Protein AF-A0A849E225-F1 (afdb_monomer)

Radius of gyration: 19.51 Å; Cα contacts (8 Å, |Δi|>4): 584; chains: 1; bounding box: 48×41×49 Å

Structure (mmCIF, N/CA/C/O backbone):
data_AF-A0A849E225-F1
#
_entry.id   AF-A0A849E225-F1
#
loop_
_atom_site.group_PDB
_atom_site.id
_atom_site.type_symbol
_atom_site.label_atom_id
_atom_site.label_alt_id
_atom_site.label_comp_id
_atom_site.label_asym_id
_atom_site.label_entity_id
_atom_site.label_seq_id
_atom_site.pdbx_PDB_ins_code
_atom_site.Cartn_x
_atom_site.Cartn_y
_atom_site.Cartn_z
_atom_site.occupancy
_atom_site.B_iso_or_equiv
_atom_site.auth_seq_id
_atom_site.auth_comp_id
_atom_site.auth_asym_id
_atom_site.auth_atom_id
_atom_site.pdbx_PDB_model_num
ATOM 1 N N . VAL A 1 1 ? -9.829 1.730 17.830 1.00 92.75 1 VAL A N 1
ATOM 2 C CA . VAL A 1 1 ? -11.244 2.091 18.091 1.00 92.75 1 VAL A CA 1
ATOM 3 C C . VAL A 1 1 ? -12.057 1.798 16.848 1.00 92.75 1 VAL A C 1
ATOM 5 O O . VAL A 1 1 ? -11.622 2.166 15.768 1.00 92.75 1 VAL A O 1
ATOM 8 N N . VAL A 1 2 ? -13.207 1.155 16.993 1.00 94.19 2 VAL A N 1
ATOM 9 C CA . VAL A 1 2 ? -14.121 0.815 15.899 1.00 94.19 2 VAL A CA 1
ATOM 10 C C . VAL A 1 2 ? -15.479 1.445 16.203 1.00 94.19 2 VAL A C 1
ATOM 12 O O . VAL A 1 2 ? -15.986 1.292 17.315 1.00 94.19 2 VAL A O 1
ATOM 15 N N . LYS A 1 3 ? -16.051 2.199 15.259 1.00 95.69 3 LYS A N 1
ATOM 16 C CA . LYS A 1 3 ? -17.268 2.988 15.492 1.00 95.69 3 LYS A CA 1
ATOM 17 C C . LYS A 1 3 ? -18.462 2.421 14.739 1.00 95.69 3 LYS A C 1
ATOM 19 O O . LYS A 1 3 ? -18.497 2.453 13.510 1.00 95.69 3 LYS A O 1
ATOM 24 N N . HIS A 1 4 ? -19.461 1.969 15.483 1.00 96.69 4 HIS A N 1
ATOM 25 C CA . HIS A 1 4 ? -20.728 1.515 14.931 1.00 96.69 4 HIS A CA 1
ATOM 26 C C . HIS A 1 4 ? -21.604 2.715 14.515 1.00 96.69 4 HIS A C 1
ATOM 28 O O . HIS A 1 4 ? -21.457 3.842 15.009 1.00 96.69 4 HIS A O 1
ATOM 34 N N . THR A 1 5 ? -22.504 2.498 13.559 1.00 95.69 5 THR A N 1
ATOM 35 C CA . THR A 1 5 ? -23.387 3.538 12.994 1.00 95.69 5 THR A CA 1
ATOM 36 C C . THR A 1 5 ? -24.404 4.098 13.993 1.00 95.69 5 THR A C 1
ATOM 38 O O . THR A 1 5 ? -24.822 5.246 13.856 1.00 95.69 5 THR A O 1
ATOM 41 N N . ASP A 1 6 ? -24.749 3.351 15.044 1.00 94.56 6 ASP A N 1
ATOM 42 C CA . ASP A 1 6 ? -25.595 3.826 16.155 1.00 94.56 6 ASP A CA 1
ATOM 43 C C . ASP A 1 6 ? -24.873 4.781 17.131 1.00 94.56 6 ASP A C 1
ATOM 45 O O . ASP A 1 6 ? -25.491 5.324 18.048 1.00 94.56 6 ASP A O 1
ATOM 49 N N . GLY A 1 7 ? -23.573 5.009 16.920 1.00 93.12 7 GLY A N 1
ATOM 50 C CA . GLY A 1 7 ? -22.734 5.888 17.725 1.00 93.12 7 GLY A CA 1
ATOM 51 C C . GLY A 1 7 ? -21.940 5.186 18.826 1.00 93.12 7 GLY A C 1
ATOM 52 O O . GLY A 1 7 ? -21.167 5.864 19.504 1.00 93.12 7 GLY A O 1
ATOM 53 N N . VAL A 1 8 ? -22.080 3.867 19.002 1.00 94.75 8 VAL A N 1
ATOM 54 C CA . VAL A 1 8 ? -21.240 3.099 19.930 1.00 94.75 8 VAL A CA 1
ATOM 55 C C . VAL A 1 8 ? -19.808 3.020 19.393 1.00 94.75 8 VAL A C 1
ATOM 57 O O . VAL A 1 8 ? -19.576 2.656 18.241 1.00 94.75 8 VAL A O 1
ATOM 60 N N . GLU A 1 9 ? -18.832 3.350 20.239 1.00 95.25 9 GLU A N 1
ATOM 61 C CA . GLU A 1 9 ? -17.405 3.173 19.955 1.00 95.25 9 GLU A CA 1
ATOM 62 C C . GLU A 1 9 ? -16.858 2.019 20.798 1.00 95.25 9 GLU A C 1
ATOM 64 O O . GLU A 1 9 ? -17.012 1.999 22.020 1.00 95.25 9 GLU A O 1
ATOM 69 N N . LEU A 1 10 ? -16.221 1.057 20.133 1.00 94.31 10 LEU A N 1
ATOM 70 C CA . LEU A 1 10 ? -15.506 -0.048 20.759 1.00 94.31 10 LEU A CA 1
ATOM 71 C C . LEU A 1 10 ? -14.015 0.280 20.767 1.00 94.31 10 LEU A C 1
ATOM 73 O O . LEU A 1 10 ? -13.407 0.520 19.719 1.00 94.31 10 LEU A O 1
ATOM 77 N N . GLU A 1 11 ? -13.418 0.320 21.952 1.00 94.88 11 GLU A N 1
ATOM 78 C CA . GLU A 1 11 ? -11.994 0.576 22.129 1.00 94.88 11 GLU A CA 1
ATOM 79 C C . GLU A 1 11 ? -11.266 -0.720 22.479 1.00 94.88 11 GLU A C 1
ATOM 81 O O . GLU A 1 11 ? -11.639 -1.428 23.412 1.00 94.88 11 GLU A O 1
ATOM 86 N N . PHE A 1 12 ? -10.215 -1.005 21.713 1.00 92.62 12 PHE A N 1
ATOM 87 C CA . PHE A 1 12 ? -9.325 -2.138 21.917 1.00 92.62 12 PHE A CA 1
ATOM 88 C C . PHE A 1 12 ? -7.938 -1.580 22.206 1.00 92.62 12 PHE A C 1
ATOM 90 O O . PHE A 1 12 ? -7.405 -0.809 21.404 1.00 92.62 12 PHE A O 1
ATOM 97 N N . THR A 1 13 ? -7.381 -1.943 23.356 1.00 90.00 13 THR A N 1
ATOM 98 C CA . THR A 1 13 ? -6.053 -1.513 23.795 1.00 90.00 13 THR A CA 1
ATOM 99 C C . THR A 1 13 ? -5.158 -2.738 23.896 1.00 90.00 13 THR A C 1
ATOM 101 O O . THR A 1 13 ? -5.537 -3.737 24.503 1.00 90.00 13 THR A O 1
ATOM 104 N N . PHE A 1 14 ? -3.969 -2.647 23.320 1.00 87.69 14 PHE A N 1
ATOM 105 C CA . PHE A 1 14 ? -2.925 -3.662 23.392 1.00 87.69 14 PHE A CA 1
ATOM 106 C C . PHE A 1 14 ? -1.585 -2.988 23.698 1.00 87.69 14 PHE A C 1
ATOM 108 O O . PHE A 1 14 ? -1.472 -1.761 23.628 1.00 87.69 14 PHE A O 1
ATOM 115 N N . GLU A 1 15 ? -0.588 -3.786 24.084 1.00 88.69 15 GLU A N 1
ATOM 116 C CA . GLU A 1 15 ? 0.764 -3.280 24.334 1.00 88.69 15 GLU A CA 1
ATOM 117 C C . GLU A 1 15 ? 1.308 -2.557 23.092 1.00 88.69 15 GLU A C 1
ATOM 119 O O . GLU A 1 15 ? 1.058 -3.019 21.976 1.00 88.69 15 GLU A O 1
ATOM 124 N N . PRO A 1 16 ? 2.051 -1.445 23.245 1.00 87.25 16 PRO A N 1
ATOM 125 C CA . PRO A 1 16 ? 2.641 -0.750 22.109 1.00 87.25 16 PRO A CA 1
ATOM 126 C C . PRO A 1 16 ? 3.489 -1.690 21.247 1.00 87.25 16 PRO A C 1
ATOM 128 O O . PRO A 1 16 ? 4.316 -2.447 21.760 1.00 87.25 16 PRO A O 1
ATOM 131 N N . ARG A 1 17 ? 3.297 -1.617 19.930 1.00 90.31 17 ARG A N 1
ATOM 132 C CA . ARG A 1 17 ? 4.014 -2.424 18.936 1.00 90.31 17 ARG A CA 1
ATOM 133 C C . ARG A 1 17 ? 4.756 -1.512 17.975 1.00 90.31 17 ARG A C 1
ATOM 135 O O . ARG A 1 17 ? 4.237 -0.464 17.601 1.00 90.31 17 ARG A O 1
ATOM 142 N N . GLN A 1 18 ? 5.952 -1.933 17.580 1.00 91.06 18 GLN A N 1
ATOM 143 C CA . GLN A 1 18 ? 6.660 -1.370 16.436 1.00 91.06 18 GLN A CA 1
ATOM 144 C C . GLN A 1 18 ? 6.426 -2.299 15.252 1.00 91.06 18 GLN A C 1
ATOM 146 O O . GLN A 1 18 ? 6.646 -3.503 15.370 1.00 91.06 18 GLN A O 1
ATOM 151 N N . ILE A 1 19 ? 5.935 -1.738 14.154 1.00 92.44 19 ILE A N 1
ATOM 152 C CA . ILE A 1 19 ? 5.632 -2.464 12.925 1.00 92.44 19 ILE A CA 1
ATOM 153 C C . ILE A 1 19 ? 6.484 -1.832 11.834 1.00 92.44 19 ILE A C 1
ATOM 155 O O . ILE A 1 19 ? 6.367 -0.632 11.583 1.00 92.44 19 ILE A O 1
ATOM 159 N N . ASP A 1 20 ? 7.349 -2.634 11.223 1.00 92.50 20 ASP A N 1
ATOM 160 C CA . ASP A 1 20 ? 8.085 -2.227 10.033 1.00 92.50 20 ASP A CA 1
ATOM 161 C C . ASP A 1 20 ? 7.163 -2.367 8.820 1.00 92.50 20 ASP A C 1
ATOM 163 O O . ASP A 1 20 ? 6.896 -3.470 8.348 1.00 92.50 20 ASP A O 1
ATOM 167 N N . LEU A 1 21 ? 6.640 -1.237 8.346 1.00 91.81 21 LEU A N 1
ATOM 168 C CA . LEU A 1 21 ? 5.712 -1.201 7.218 1.00 91.81 21 LEU A CA 1
ATOM 169 C C . LEU A 1 21 ? 6.393 -1.581 5.894 1.00 91.81 21 LEU A C 1
ATOM 171 O O . LEU A 1 21 ? 5.716 -2.054 4.986 1.00 91.81 21 LEU A O 1
ATOM 175 N N . LEU A 1 22 ? 7.718 -1.424 5.780 1.00 89.69 22 LEU A N 1
ATOM 176 C CA . LEU A 1 22 ? 8.455 -1.802 4.574 1.00 89.69 22 LEU A CA 1
ATOM 177 C C . LEU A 1 22 ? 8.588 -3.328 4.455 1.00 89.69 22 LEU A C 1
ATOM 179 O O . LEU A 1 22 ? 8.614 -3.863 3.350 1.00 89.69 22 LEU A O 1
ATOM 183 N N . ALA A 1 23 ? 8.593 -4.034 5.588 1.00 92.00 23 ALA A N 1
ATOM 184 C CA . ALA A 1 23 ? 8.604 -5.494 5.635 1.00 92.00 23 ALA A CA 1
ATOM 185 C C . ALA A 1 23 ? 7.243 -6.142 5.302 1.00 92.00 23 ALA A C 1
ATOM 187 O O . ALA A 1 23 ? 7.182 -7.359 5.135 1.00 92.00 23 ALA A O 1
ATOM 188 N N . LEU A 1 24 ? 6.158 -5.361 5.214 1.00 93.69 24 LEU A N 1
ATOM 189 C CA . LEU A 1 24 ? 4.799 -5.848 4.929 1.00 93.69 24 LEU A CA 1
ATOM 190 C C . LEU A 1 24 ? 4.385 -5.680 3.455 1.00 93.69 24 LEU A C 1
ATOM 192 O O . LEU A 1 24 ? 3.210 -5.780 3.117 1.00 93.69 24 LEU A O 1
ATOM 196 N N . GLN A 1 25 ? 5.334 -5.419 2.557 1.00 90.81 25 GLN A N 1
ATOM 197 C CA . GLN A 1 25 ? 5.057 -5.362 1.120 1.00 90.81 25 GLN A CA 1
ATOM 198 C C . GLN A 1 25 ? 4.706 -6.745 0.550 1.00 90.81 25 GLN A C 1
ATOM 200 O O . GLN A 1 25 ? 4.997 -7.773 1.160 1.00 90.81 25 GLN A O 1
ATOM 205 N N . GLY A 1 26 ? 4.078 -6.768 -0.632 1.00 90.62 26 GLY A N 1
ATOM 206 C CA . GLY A 1 26 ? 3.749 -8.011 -1.333 1.00 90.62 26 GLY A CA 1
ATOM 207 C C . GLY A 1 26 ? 2.895 -8.947 -0.479 1.00 90.62 26 GLY A C 1
ATOM 208 O O . GLY A 1 26 ? 3.315 -10.053 -0.169 1.00 90.62 26 GLY A O 1
ATOM 209 N N . GLY A 1 27 ? 1.725 -8.497 -0.023 1.00 91.38 27 GLY A N 1
ATOM 210 C CA . GLY A 1 27 ? 0.793 -9.335 0.748 1.00 91.38 27 GLY A CA 1
ATOM 211 C C . GLY A 1 27 ? 1.215 -9.655 2.186 1.00 91.38 27 GLY A C 1
ATOM 212 O O . GLY A 1 27 ? 0.468 -10.322 2.905 1.00 91.38 27 GLY A O 1
ATOM 213 N N . GLY A 1 28 ? 2.376 -9.173 2.638 1.00 94.12 28 GLY A N 1
ATOM 214 C CA . GLY A 1 28 ? 2.739 -9.208 4.049 1.00 94.12 28 GLY A CA 1
ATOM 215 C C . GLY A 1 28 ? 1.705 -8.467 4.901 1.00 94.12 28 GLY A C 1
ATOM 216 O O . GLY A 1 28 ? 1.197 -7.413 4.530 1.00 94.12 28 GLY A O 1
ATOM 217 N N . SER A 1 29 ? 1.362 -9.017 6.062 1.00 94.19 29 SER A N 1
ATOM 218 C CA . SER A 1 29 ? 0.457 -8.357 7.006 1.00 94.19 29 SER A CA 1
ATOM 219 C C . SER A 1 29 ? 0.821 -8.696 8.446 1.00 94.19 29 SER A C 1
ATOM 221 O O . SER A 1 29 ? 1.428 -9.729 8.728 1.00 94.19 29 SER A O 1
ATOM 223 N N . GLU A 1 30 ? 0.451 -7.802 9.361 1.00 94.38 30 GLU A N 1
ATOM 224 C CA . GLU A 1 30 ? 0.658 -7.968 10.796 1.00 94.38 30 GLU A CA 1
ATOM 225 C C . GLU A 1 30 ? -0.698 -7.975 11.507 1.00 94.38 30 GLU A C 1
ATOM 227 O O . GLU A 1 30 ? -1.484 -7.029 11.409 1.00 94.38 30 GLU A O 1
ATOM 232 N N . LEU A 1 31 ? -0.970 -9.038 12.264 1.00 93.06 31 LEU A N 1
ATOM 233 C CA . LEU A 1 31 ? -2.245 -9.209 12.957 1.00 93.06 31 LEU A CA 1
ATOM 234 C C . LEU A 1 31 ? -2.382 -8.186 14.089 1.00 93.06 31 LEU A C 1
ATOM 236 O O . LEU A 1 31 ? -1.640 -8.249 15.072 1.00 93.06 31 LEU A O 1
ATOM 240 N N . LEU A 1 32 ? -3.333 -7.255 13.983 1.00 91.69 32 LEU A N 1
ATOM 241 C CA . LEU A 1 32 ? -3.588 -6.240 15.015 1.00 91.69 32 LEU A CA 1
ATOM 242 C C . LEU A 1 32 ? -4.571 -6.714 16.086 1.00 91.69 32 LEU A C 1
ATOM 244 O O . LEU A 1 32 ? -4.321 -6.528 17.277 1.00 91.69 32 LEU A O 1
ATOM 248 N N . LEU A 1 33 ? -5.682 -7.303 15.654 1.00 90.81 33 LEU A N 1
ATOM 249 C CA . LEU A 1 33 ? -6.760 -7.816 16.490 1.00 90.81 33 LEU A CA 1
ATOM 250 C C . LEU A 1 33 ? -7.099 -9.223 16.008 1.00 90.81 33 LEU A C 1
ATOM 252 O O . LEU A 1 33 ? -7.187 -9.440 14.805 1.00 90.81 33 LEU A O 1
ATOM 256 N N . ASP A 1 34 ? -7.294 -10.144 16.946 1.00 91.38 34 ASP A N 1
ATOM 257 C CA . ASP A 1 34 ? -7.599 -11.545 16.660 1.00 91.38 34 ASP A CA 1
ATOM 258 C C . ASP A 1 34 ? -8.863 -11.964 17.410 1.00 91.38 34 ASP A C 1
ATOM 260 O O . ASP A 1 34 ? -8.990 -11.668 18.600 1.00 91.38 34 ASP A O 1
ATOM 264 N N . ASP A 1 35 ? -9.782 -12.614 16.696 1.00 88.81 35 ASP A N 1
ATOM 265 C CA . ASP A 1 35 ? -11.042 -13.185 17.199 1.00 88.81 35 ASP A CA 1
ATOM 266 C C . ASP A 1 35 ? -11.789 -12.298 18.220 1.00 88.81 35 ASP A C 1
ATOM 268 O O . ASP A 1 35 ? -12.144 -12.702 19.332 1.00 88.81 35 ASP A O 1
ATOM 272 N N . ILE A 1 36 ? -11.989 -11.027 17.859 1.00 91.25 36 ILE A N 1
ATOM 273 C CA . ILE A 1 36 ? -12.680 -10.057 18.709 1.00 91.25 36 ILE A CA 1
ATOM 274 C C . ILE A 1 36 ? -14.184 -10.095 18.442 1.00 91.25 36 ILE A C 1
ATOM 276 O O . ILE A 1 36 ? -14.651 -9.749 17.357 1.00 91.25 36 ILE A O 1
ATOM 280 N N . GLU A 1 37 ? -14.960 -10.419 19.475 1.00 91.62 37 GL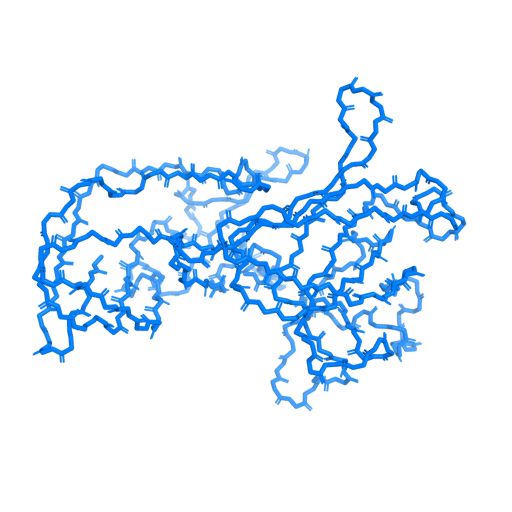U A N 1
ATOM 281 C CA . GLU A 1 37 ? -16.418 -10.346 19.405 1.00 91.62 37 GLU A CA 1
ATOM 282 C C . GLU A 1 37 ? -16.903 -8.890 19.330 1.00 91.62 37 GLU A C 1
ATOM 284 O O . GLU A 1 37 ? -16.644 -8.066 20.214 1.00 91.62 37 GLU A O 1
ATOM 289 N N . VAL A 1 38 ? -17.673 -8.587 18.287 1.00 92.88 38 VAL A N 1
ATOM 290 C CA . VAL A 1 38 ? -18.340 -7.297 18.094 1.00 92.88 38 VAL A CA 1
ATOM 291 C C . VAL A 1 38 ? -19.821 -7.498 17.769 1.00 92.88 38 VAL A C 1
ATOM 293 O O . VAL A 1 38 ? -20.271 -8.601 17.457 1.00 92.88 38 VAL A O 1
ATOM 296 N N . LEU A 1 39 ? -20.614 -6.433 17.888 1.00 93.44 39 LEU A N 1
ATOM 297 C CA . LEU A 1 39 ? -22.031 -6.489 17.539 1.00 93.44 39 LEU A CA 1
ATOM 298 C C . LEU A 1 39 ? -22.199 -6.602 16.021 1.00 93.44 39 LEU A C 1
ATOM 300 O O . LEU A 1 39 ? -21.473 -5.986 15.251 1.00 93.44 39 LEU A O 1
ATOM 304 N N . ALA A 1 40 ? -23.206 -7.356 15.592 1.00 95.06 40 ALA A N 1
ATOM 305 C CA . ALA A 1 40 ? -23.602 -7.352 14.193 1.00 95.06 40 ALA A CA 1
ATOM 306 C C . ALA A 1 40 ? -24.201 -5.991 13.813 1.00 95.06 40 ALA A C 1
ATOM 308 O O . ALA A 1 40 ? -25.005 -5.438 14.571 1.00 95.06 40 ALA A O 1
ATOM 309 N N . GLY A 1 41 ? -23.861 -5.499 12.626 1.00 95.31 41 GLY A N 1
ATOM 310 C CA . GLY A 1 41 ? -24.353 -4.232 12.104 1.00 95.31 41 GLY A CA 1
ATOM 311 C C . GLY A 1 41 ? -23.328 -3.484 11.261 1.00 95.31 41 GLY A C 1
ATOM 312 O O . GLY A 1 41 ? -22.306 -4.033 10.853 1.00 95.31 41 GLY A O 1
ATOM 313 N N . GLU A 1 42 ? -23.645 -2.224 10.986 1.00 96.25 42 GLU A N 1
ATOM 314 C CA . GLU A 1 42 ? -22.850 -1.343 10.135 1.00 96.25 42 GLU A CA 1
ATOM 315 C C . GLU A 1 42 ? -21.892 -0.506 10.976 1.00 96.25 42 GLU A C 1
ATOM 317 O O . GLU A 1 42 ? -22.290 0.156 11.943 1.00 96.25 42 GLU A O 1
ATOM 322 N N . TYR A 1 43 ? -20.641 -0.464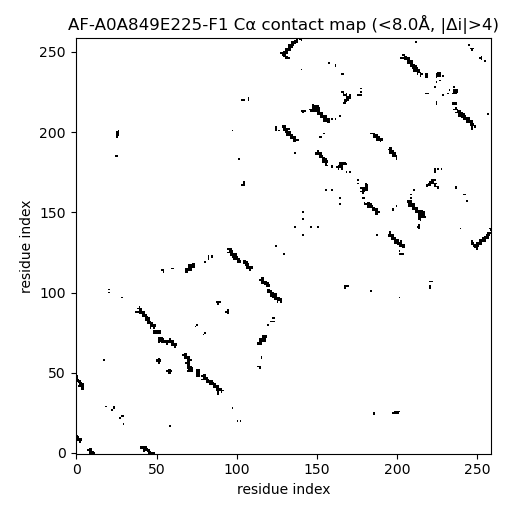 10.548 1.00 96.12 43 TYR A N 1
ATOM 323 C CA . TYR A 1 43 ? -19.577 0.342 11.114 1.00 96.12 43 TYR A CA 1
ATOM 324 C C . TYR A 1 43 ? -19.179 1.428 10.125 1.00 96.12 43 TYR A C 1
ATOM 326 O O . TYR A 1 43 ? -19.231 1.229 8.919 1.00 96.12 43 TYR A O 1
ATOM 334 N N . GLN A 1 44 ? -18.818 2.602 10.636 1.00 95.69 44 GLN A N 1
ATOM 335 C CA . GLN A 1 44 ? -18.555 3.793 9.817 1.00 95.69 44 GLN A CA 1
ATOM 336 C C . GLN A 1 44 ? -17.106 4.274 9.883 1.00 95.69 44 GLN A C 1
ATOM 338 O O . GLN A 1 44 ? -16.742 5.202 9.168 1.00 95.69 44 GLN A O 1
ATOM 343 N N . SER A 1 45 ? -16.311 3.748 10.818 1.00 94.06 45 SER A N 1
ATOM 344 C CA . SER A 1 45 ? -14.885 4.051 10.867 1.00 94.06 45 SER A CA 1
ATOM 345 C C . SER A 1 45 ? -14.093 3.102 11.752 1.00 94.06 45 SER A C 1
ATOM 347 O O . SER A 1 45 ? -14.586 2.563 12.752 1.00 94.06 45 SER A O 1
ATOM 349 N N . ILE A 1 46 ? -12.811 2.995 11.412 1.00 94.06 46 ILE A N 1
ATOM 350 C CA . ILE A 1 46 ? -11.755 2.455 12.261 1.00 94.06 46 ILE A CA 1
ATOM 351 C C . ILE A 1 46 ? -10.783 3.591 12.574 1.00 94.06 46 ILE A C 1
ATOM 353 O O . ILE A 1 46 ? -10.456 4.423 11.735 1.00 94.06 46 ILE A O 1
ATOM 357 N N . ARG A 1 47 ? -10.317 3.652 13.816 1.00 92.88 47 ARG A N 1
ATOM 358 C CA . ARG A 1 47 ? -9.313 4.612 14.269 1.00 92.88 47 ARG A CA 1
ATOM 359 C C . ARG A 1 47 ? -8.180 3.880 14.971 1.00 92.88 47 ARG A C 1
ATOM 361 O O . ARG A 1 47 ? -8.401 3.266 16.021 1.00 92.88 47 ARG A O 1
ATOM 368 N N . LEU A 1 48 ? -6.984 3.986 14.404 1.00 91.88 48 LEU A N 1
ATOM 369 C CA . LEU A 1 48 ? -5.742 3.462 14.958 1.00 91.88 48 LEU A CA 1
ATOM 370 C C . LEU A 1 48 ? -5.046 4.551 15.770 1.00 91.88 48 LEU A C 1
ATOM 372 O O . LEU A 1 48 ? -4.833 5.656 15.278 1.00 91.88 48 LEU A O 1
ATOM 376 N N . MET A 1 49 ? -4.695 4.256 17.017 1.00 90.56 49 MET A N 1
ATOM 377 C CA . MET A 1 49 ? -3.880 5.166 17.822 1.00 90.56 49 MET A CA 1
ATOM 378 C C . MET A 1 49 ? -2.410 4.843 17.569 1.00 90.56 49 MET A C 1
ATOM 380 O O . MET A 1 49 ? -2.020 3.682 17.644 1.00 90.56 49 MET A O 1
ATOM 384 N N . VAL A 1 50 ? -1.617 5.867 17.263 1.00 89.31 50 VAL A N 1
ATOM 385 C CA . VAL A 1 50 ? -0.187 5.735 16.962 1.00 89.31 50 VAL A CA 1
ATOM 386 C C . VAL A 1 50 ? 0.613 6.730 17.793 1.00 89.31 50 VAL A C 1
ATOM 388 O O . VAL A 1 50 ? 0.147 7.843 18.050 1.00 89.31 50 VAL A O 1
ATOM 391 N N . ASN A 1 51 ? 1.815 6.325 18.197 1.00 89.94 51 ASN A N 1
ATOM 392 C CA . ASN A 1 51 ? 2.778 7.191 18.870 1.00 89.94 51 ASN A CA 1
ATOM 393 C C . ASN A 1 51 ? 3.715 7.759 17.803 1.00 89.94 51 ASN A C 1
ATOM 395 O O . ASN A 1 51 ? 4.526 7.021 17.250 1.00 89.94 51 ASN A O 1
ATOM 399 N N . ALA A 1 52 ? 3.536 9.030 17.464 1.00 90.19 52 ALA A N 1
ATOM 400 C CA . ALA A 1 52 ? 4.308 9.733 16.443 1.00 90.19 52 ALA A CA 1
ATOM 401 C C . ALA A 1 52 ? 4.381 11.221 16.815 1.00 90.19 52 ALA A C 1
ATOM 403 O O . ALA A 1 52 ? 3.847 12.096 16.118 1.00 90.19 52 ALA A O 1
ATOM 404 N N . GLU A 1 53 ? 4.911 11.493 18.008 1.00 90.94 53 GLU A N 1
ATOM 405 C CA . GLU A 1 53 ? 5.052 12.846 18.535 1.00 90.94 53 GLU A CA 1
ATOM 406 C C . GLU A 1 53 ? 6.218 13.597 17.882 1.00 90.94 53 GLU A C 1
ATOM 408 O O . GLU A 1 53 ? 7.234 13.043 17.472 1.00 90.94 53 GLU A O 1
ATOM 413 N N . ARG A 1 54 ? 6.087 14.923 17.812 1.00 91.38 54 ARG A N 1
ATOM 414 C CA . ARG A 1 54 ? 7.102 15.785 17.203 1.00 91.38 54 ARG A CA 1
ATOM 415 C C . ARG A 1 54 ? 8.442 15.664 17.942 1.00 91.38 54 ARG A C 1
ATOM 417 O O . ARG A 1 54 ? 8.477 15.792 19.166 1.00 91.38 54 ARG A O 1
ATOM 424 N N . ASN A 1 55 ? 9.536 15.509 17.197 1.00 90.50 55 ASN A N 1
ATOM 425 C CA . ASN A 1 55 ? 10.903 15.313 17.689 1.00 90.50 55 ASN A CA 1
ATOM 426 C C . ASN A 1 55 ? 11.067 14.127 18.659 1.00 90.50 55 ASN A C 1
ATOM 428 O O . ASN A 1 55 ? 11.917 14.177 19.553 1.00 90.50 55 ASN A O 1
ATOM 432 N N . THR A 1 56 ? 10.246 13.086 18.517 1.00 92.69 56 THR A N 1
ATOM 433 C CA . THR A 1 56 ? 10.307 11.873 19.342 1.00 92.69 56 THR A CA 1
ATOM 434 C C . THR A 1 56 ? 10.545 10.658 18.448 1.00 92.69 56 THR A C 1
ATOM 436 O O . THR A 1 56 ? 10.049 10.596 17.333 1.00 92.69 56 THR A O 1
ATOM 439 N N . MET A 1 57 ? 11.346 9.700 18.923 1.00 92.62 57 MET A N 1
ATOM 440 C CA . MET A 1 57 ? 11.693 8.472 18.184 1.00 92.62 57 MET A CA 1
ATOM 441 C C . MET A 1 57 ? 10.726 7.316 18.491 1.00 92.62 57 MET A C 1
ATOM 443 O O . MET A 1 57 ? 11.132 6.161 18.586 1.00 92.62 57 MET A O 1
ATOM 447 N N . ASP A 1 58 ? 9.456 7.632 18.735 1.00 91.06 58 ASP A N 1
ATOM 448 C CA . ASP A 1 58 ? 8.384 6.658 18.955 1.00 91.06 58 ASP A CA 1
ATOM 449 C C . ASP A 1 58 ? 7.912 6.022 17.638 1.00 91.06 58 ASP A C 1
ATOM 451 O O . ASP A 1 58 ? 7.653 4.819 17.606 1.00 91.06 58 ASP A O 1
ATOM 455 N N . SER A 1 59 ? 7.914 6.810 16.560 1.00 92.25 59 SER A N 1
ATOM 456 C CA . SER A 1 59 ? 7.883 6.378 15.160 1.00 92.25 59 SER A CA 1
ATOM 457 C C . SER A 1 59 ? 9.006 7.071 14.385 1.00 92.25 59 SER A C 1
ATOM 459 O O . SER A 1 59 ? 9.357 8.213 14.684 1.00 92.25 59 SER A O 1
ATOM 461 N N . TYR A 1 60 ? 9.585 6.407 13.385 1.00 93.12 60 TYR A N 1
ATOM 462 C CA . TYR A 1 60 ? 10.712 6.956 12.628 1.00 93.12 60 TYR A CA 1
ATOM 463 C C . TYR A 1 60 ? 10.787 6.419 11.200 1.00 93.12 60 TYR A C 1
ATOM 465 O O . TYR A 1 60 ? 10.241 5.364 10.890 1.00 93.12 60 TYR A O 1
ATOM 473 N N . ILE A 1 61 ? 11.489 7.166 10.351 1.00 91.44 61 ILE A N 1
ATOM 474 C CA . ILE A 1 61 ? 11.977 6.721 9.046 1.00 91.44 61 ILE A CA 1
ATOM 475 C C . ILE A 1 61 ? 13.444 6.336 9.209 1.00 91.44 61 ILE A C 1
ATOM 477 O O . ILE A 1 61 ? 14.220 7.095 9.795 1.00 91.44 61 ILE A O 1
ATOM 481 N N . GLU A 1 62 ? 13.821 5.172 8.693 1.00 91.12 62 GLU A N 1
ATOM 482 C CA . GLU A 1 62 ? 15.215 4.753 8.581 1.00 91.12 62 GLU A CA 1
ATOM 483 C C . GLU A 1 62 ? 15.710 5.024 7.159 1.00 91.12 62 GLU A C 1
ATOM 485 O O . GLU A 1 62 ? 15.157 4.510 6.188 1.00 91.12 62 GLU A O 1
ATOM 490 N N . LEU A 1 63 ? 16.728 5.878 7.033 1.00 87.00 63 LEU A N 1
ATOM 491 C CA . LEU A 1 63 ? 17.358 6.177 5.750 1.00 87.00 63 LEU A CA 1
ATOM 492 C C . LEU A 1 63 ? 18.513 5.200 5.456 1.00 87.00 63 LEU A C 1
ATOM 494 O O . LEU A 1 63 ? 19.116 4.667 6.392 1.00 87.00 63 LEU A O 1
ATOM 498 N N . PRO A 1 64 ? 18.898 5.009 4.177 1.00 80.62 64 PRO A N 1
ATOM 499 C CA . PRO A 1 64 ? 19.973 4.087 3.787 1.00 80.62 64 PRO A CA 1
ATOM 500 C C . PRO A 1 64 ? 21.333 4.336 4.460 1.00 80.62 64 PRO A C 1
ATOM 502 O O . PRO A 1 64 ? 22.149 3.424 4.574 1.00 80.62 64 PRO A O 1
ATOM 505 N N . ASP A 1 65 ? 21.599 5.560 4.925 1.00 80.69 65 ASP A N 1
ATOM 506 C CA . ASP A 1 65 ? 22.821 5.927 5.647 1.00 80.69 65 ASP A CA 1
ATOM 507 C C . ASP A 1 65 ? 22.728 5.701 7.171 1.00 80.69 65 ASP A C 1
ATOM 509 O O . ASP A 1 65 ? 23.580 6.178 7.923 1.00 80.69 65 ASP A O 1
ATOM 513 N N . THR A 1 66 ? 21.731 4.927 7.624 1.00 63.78 66 THR A N 1
ATOM 514 C CA . THR A 1 66 ? 21.416 4.554 9.021 1.00 63.78 66 THR A CA 1
ATOM 515 C C . THR A 1 66 ? 20.992 5.709 9.928 1.00 63.78 66 THR A C 1
ATOM 517 O O . THR A 1 66 ? 20.865 5.542 11.145 1.00 63.78 66 THR A O 1
ATOM 520 N N . ASN A 1 67 ? 20.730 6.887 9.360 1.00 86.06 67 ASN A N 1
ATOM 521 C CA . ASN A 1 67 ? 20.116 7.966 10.113 1.00 86.06 67 ASN A CA 1
ATOM 522 C C . ASN A 1 67 ? 18.625 7.676 10.289 1.00 86.06 67 ASN A C 1
ATOM 524 O O . ASN A 1 67 ? 17.864 7.622 9.323 1.00 86.06 67 ASN A O 1
ATOM 528 N N . GLN A 1 68 ? 18.208 7.513 11.543 1.00 92.75 68 GLN A N 1
ATOM 529 C CA . GLN A 1 68 ? 16.796 7.509 11.893 1.00 92.75 68 GLN A CA 1
ATOM 530 C C . GLN A 1 68 ? 16.326 8.949 12.100 1.00 92.75 68 GLN A C 1
ATOM 532 O O . GLN A 1 68 ? 16.957 9.719 12.831 1.00 92.75 68 GLN A O 1
ATOM 537 N N . ILE A 1 69 ? 15.212 9.305 11.471 1.00 92.94 69 ILE A N 1
ATOM 538 C CA . ILE A 1 69 ? 14.577 10.616 11.613 1.00 92.94 69 ILE A CA 1
ATOM 539 C C . ILE A 1 69 ? 13.169 10.400 12.154 1.00 92.94 69 ILE A C 1
ATOM 541 O O . ILE A 1 69 ? 12.453 9.514 11.686 1.00 92.94 69 ILE A O 1
ATOM 545 N N . SER A 1 70 ? 12.774 11.191 13.151 1.00 94.19 70 SER A N 1
ATOM 546 C CA . SER A 1 70 ? 11.456 11.083 13.773 1.00 94.19 70 SER A CA 1
ATOM 547 C C . SER A 1 70 ? 10.338 11.278 12.752 1.00 94.19 70 SER A C 1
ATOM 549 O O . SER A 1 70 ? 10.403 12.146 11.875 1.00 94.19 70 SER A O 1
ATOM 551 N N . LEU A 1 71 ? 9.301 10.453 12.881 1.00 92.69 71 LEU A N 1
ATOM 552 C CA . LEU A 1 71 ? 8.089 10.517 12.081 1.00 92.69 71 LEU A CA 1
ATOM 553 C C . LEU A 1 71 ? 6.985 11.156 12.920 1.00 92.69 71 LEU A C 1
ATOM 555 O O . LEU A 1 71 ? 6.602 10.645 13.968 1.00 92.69 71 LEU A O 1
ATOM 559 N N . PHE A 1 72 ? 6.455 12.273 12.440 1.00 92.69 72 PHE A N 1
ATOM 560 C CA . PHE A 1 72 ? 5.419 13.043 13.107 1.00 92.69 72 PHE A CA 1
ATOM 561 C C . PHE A 1 72 ? 4.076 12.872 12.399 1.00 92.69 72 PHE A C 1
ATOM 563 O O . PHE A 1 72 ? 3.954 13.155 11.208 1.00 92.69 72 PHE A O 1
ATOM 570 N N . VAL A 1 73 ? 3.035 12.492 13.141 1.00 90.38 73 VAL A N 1
ATOM 571 C CA . VAL A 1 73 ? 1.650 12.519 12.643 1.00 90.38 73 VAL A CA 1
ATOM 572 C C . VAL A 1 73 ? 0.973 13.781 13.180 1.00 90.38 73 VAL A C 1
ATOM 574 O O . VAL A 1 73 ? 0.680 13.850 14.382 1.00 90.38 73 VAL A O 1
ATOM 577 N N . PRO A 1 74 ? 0.658 14.783 12.336 1.00 84.94 74 PRO A N 1
ATOM 578 C CA . PRO A 1 74 ? -0.130 15.931 12.763 1.00 84.94 74 PRO A CA 1
ATOM 579 C C . PRO A 1 74 ? -1.438 15.475 13.417 1.00 84.94 74 PRO A C 1
ATOM 581 O O . PRO A 1 74 ? -2.230 14.754 12.819 1.00 84.94 74 PRO A O 1
ATOM 584 N N . SER A 1 75 ? -1.647 15.868 14.675 1.00 79.12 75 SER A N 1
ATOM 585 C CA . SER A 1 75 ? -2.798 15.457 15.495 1.00 79.12 75 SER A CA 1
ATOM 586 C C . SER A 1 75 ? -2.925 13.949 15.783 1.00 79.12 75 SER A C 1
ATOM 588 O O . SER A 1 75 ? -3.898 13.558 16.424 1.00 79.12 75 SER A O 1
ATOM 590 N N . GLY A 1 76 ? -1.946 13.106 15.435 1.00 75.00 76 GLY A N 1
ATOM 591 C CA . GLY A 1 76 ? -2.016 11.645 15.605 1.00 75.00 76 GLY A CA 1
ATOM 592 C C . GLY A 1 76 ? -2.269 11.195 17.044 1.00 75.00 76 GLY A C 1
ATOM 593 O O . GLY A 1 76 ? -3.171 10.398 17.287 1.00 75.00 76 GLY A O 1
ATOM 594 N N . ALA A 1 77 ? -1.584 11.800 18.019 1.00 71.69 77 ALA A N 1
ATOM 595 C CA . ALA A 1 77 ? -1.794 11.510 19.442 1.00 71.69 77 ALA A CA 1
ATOM 596 C C . ALA A 1 77 ? -3.215 11.859 19.941 1.00 71.69 77 ALA A C 1
ATOM 598 O O . ALA A 1 77 ? -3.694 11.292 20.920 1.00 71.69 77 ALA A O 1
ATOM 599 N N . GLN A 1 78 ? -3.906 12.797 19.282 1.00 75.19 78 GLN A N 1
ATOM 600 C CA . GLN A 1 78 ? -5.250 13.240 19.670 1.00 75.19 78 GLN A CA 1
ATOM 601 C C . GLN A 1 78 ? -6.349 12.504 18.903 1.00 75.19 78 GLN A C 1
ATOM 603 O O . GLN A 1 78 ? -7.387 12.162 19.470 1.00 75.19 78 GLN A O 1
ATOM 608 N N . THR A 1 79 ? -6.156 12.302 17.599 1.00 83.06 79 THR A N 1
ATOM 609 C CA . THR A 1 79 ? -7.206 11.827 16.693 1.00 83.06 79 THR A CA 1
ATOM 610 C C . THR A 1 79 ? -6.952 10.442 16.124 1.00 83.06 79 THR A C 1
ATOM 612 O O . THR A 1 79 ? -7.888 9.885 15.549 1.00 83.06 79 THR A O 1
ATOM 615 N N . GLY A 1 80 ? -5.749 9.890 16.290 1.00 86.44 80 GLY A N 1
ATOM 616 C CA . GLY A 1 80 ? -5.306 8.674 15.619 1.00 86.44 80 GLY A CA 1
ATOM 617 C C . GLY A 1 80 ? -5.255 8.817 14.095 1.00 86.44 80 GLY A C 1
ATOM 618 O O . GLY A 1 80 ? -5.566 9.877 13.541 1.00 86.44 80 GLY A O 1
ATOM 619 N N . LEU A 1 81 ? -4.903 7.722 13.427 1.00 90.31 81 LEU A N 1
ATOM 620 C CA . LEU A 1 81 ? -5.117 7.525 11.997 1.00 90.31 81 LEU A CA 1
ATOM 621 C C . LEU A 1 81 ? -6.557 7.037 11.812 1.00 90.31 81 LEU A C 1
ATOM 623 O O . LEU A 1 81 ? -6.940 6.008 12.372 1.00 90.31 81 LEU A O 1
ATOM 627 N N . LYS A 1 82 ? -7.378 7.805 11.095 1.00 89.06 82 LYS A N 1
ATOM 628 C CA . LYS A 1 82 ? -8.800 7.498 10.896 1.00 89.06 82 LYS A CA 1
ATOM 629 C C . LYS A 1 82 ? -9.028 6.948 9.497 1.00 89.06 82 LYS A C 1
ATOM 631 O O . LYS A 1 82 ? -8.702 7.624 8.528 1.00 89.06 82 LYS A O 1
ATOM 636 N N . LEU A 1 83 ? -9.665 5.791 9.427 1.00 91.56 83 LEU A N 1
ATOM 637 C CA . LEU A 1 83 ? -10.280 5.236 8.232 1.00 91.56 83 LEU A CA 1
ATOM 638 C C . LEU A 1 83 ? -11.780 5.478 8.338 1.00 91.56 83 LEU A C 1
ATOM 640 O O . LEU A 1 83 ? -12.394 5.065 9.323 1.00 91.56 83 LEU A O 1
ATOM 644 N N . ASN A 1 84 ? -12.358 6.184 7.370 1.00 91.06 84 ASN A N 1
ATOM 645 C CA . ASN A 1 84 ? -13.794 6.492 7.357 1.00 91.06 84 ASN A CA 1
ATOM 646 C C . ASN A 1 84 ? -14.582 5.560 6.427 1.00 91.06 84 ASN A C 1
ATOM 648 O O . ASN A 1 84 ? -15.747 5.825 6.136 1.00 91.06 84 ASN A O 1
ATOM 652 N N . ASP A 1 85 ? -13.943 4.492 5.963 1.00 91.31 85 ASP A N 1
ATOM 653 C CA . ASP A 1 85 ? -14.576 3.425 5.209 1.00 91.31 85 ASP A CA 1
ATOM 654 C C . ASP A 1 85 ? -15.573 2.684 6.099 1.00 91.31 85 ASP A C 1
ATOM 656 O O . ASP A 1 85 ? -15.292 2.333 7.253 1.00 91.31 85 ASP A O 1
ATOM 660 N N . SER A 1 86 ? -16.769 2.473 5.559 1.00 92.50 86 SER A N 1
ATOM 661 C CA . SER A 1 86 ? -17.799 1.687 6.220 1.00 92.50 86 SER A CA 1
ATOM 662 C C . SER A 1 86 ? -17.626 0.206 5.925 1.00 92.50 86 SER A C 1
ATOM 664 O O . SER A 1 86 ? -17.296 -0.162 4.801 1.00 92.50 86 SER A O 1
ATOM 666 N N . PHE A 1 87 ? -17.941 -0.638 6.900 1.00 93.81 87 PHE A N 1
ATOM 667 C CA . PHE A 1 87 ? -17.977 -2.087 6.729 1.00 93.81 87 PHE A CA 1
ATOM 668 C C . PHE A 1 87 ? -19.115 -2.696 7.548 1.00 93.81 87 PHE A C 1
ATOM 670 O O . PHE A 1 87 ? -19.565 -2.119 8.542 1.00 93.81 87 PHE A O 1
ATOM 677 N N . THR A 1 88 ? 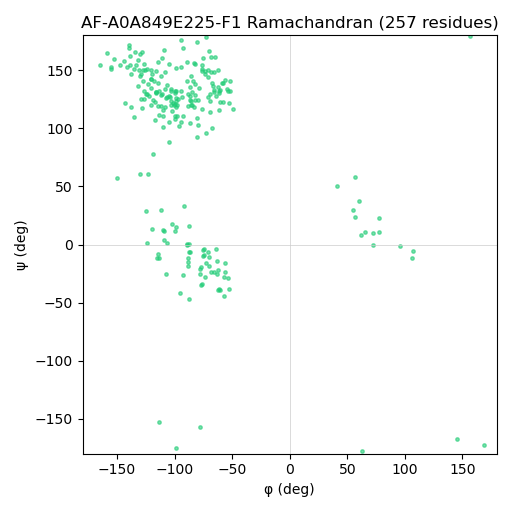-19.556 -3.885 7.151 1.00 93.94 8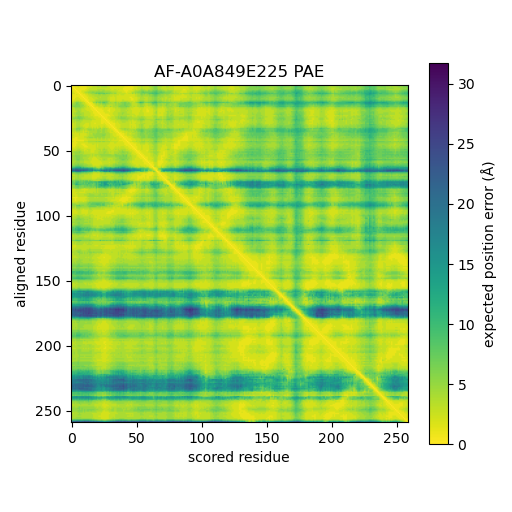8 THR A N 1
ATOM 678 C CA . THR A 1 88 ? -20.681 -4.582 7.777 1.00 93.94 88 THR A CA 1
ATOM 679 C C . THR A 1 88 ? -20.203 -5.849 8.472 1.00 93.94 88 THR A C 1
ATOM 681 O O . THR A 1 88 ? -19.518 -6.673 7.873 1.00 93.94 88 THR A O 1
ATOM 684 N N . VAL A 1 89 ? -20.635 -6.057 9.716 1.00 94.31 89 VAL A N 1
ATOM 685 C CA . VAL A 1 89 ? -20.477 -7.335 10.421 1.00 94.31 89 VAL A CA 1
ATOM 686 C C . VAL A 1 89 ? -21.812 -8.071 10.399 1.00 94.31 89 VAL A C 1
ATOM 688 O O . VAL A 1 89 ? -22.798 -7.621 10.992 1.00 94.31 89 VAL A O 1
ATOM 691 N N . LEU A 1 90 ? -21.867 -9.214 9.714 1.00 92.94 90 LEU A N 1
ATOM 692 C CA . LEU A 1 90 ? -23.079 -10.031 9.628 1.00 92.94 90 LEU A CA 1
ATOM 693 C C . LEU A 1 90 ? -23.360 -10.767 10.945 1.00 92.94 90 LEU A C 1
ATOM 695 O O . LEU A 1 90 ? -22.455 -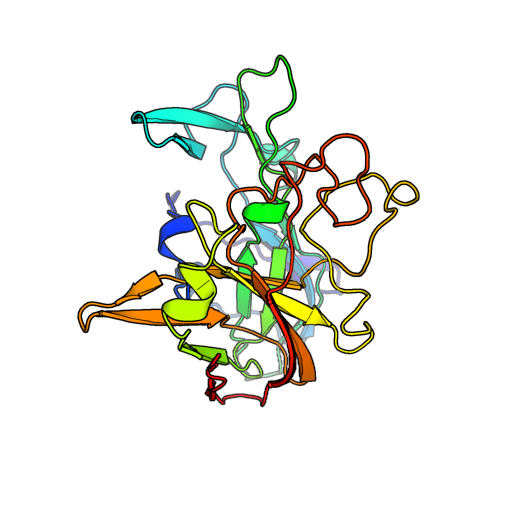11.206 11.651 1.00 92.94 90 LEU A O 1
ATOM 699 N N . ALA A 1 91 ? -24.642 -10.961 11.265 1.00 92.50 91 ALA A N 1
ATOM 700 C CA . ALA A 1 91 ? -25.042 -11.690 12.467 1.00 92.50 91 ALA A CA 1
ATOM 701 C C . ALA A 1 91 ? -24.548 -13.145 12.436 1.00 92.50 91 ALA A C 1
ATOM 703 O O . ALA A 1 91 ? -24.986 -13.936 11.602 1.00 92.50 91 ALA A O 1
ATOM 704 N N . GLY A 1 92 ? -23.661 -13.492 13.374 1.00 89.69 92 GLY A N 1
ATOM 705 C CA . GLY A 1 92 ? -23.026 -14.811 13.444 1.00 89.69 92 GLY A CA 1
ATOM 706 C C . GLY A 1 92 ? -21.974 -15.066 12.359 1.00 89.69 92 GLY A C 1
ATOM 707 O O . GLY A 1 92 ? -21.561 -16.212 12.200 1.00 89.69 92 GLY A O 1
ATOM 708 N N . GLY A 1 93 ? -21.582 -14.035 11.606 1.00 88.00 93 GLY A N 1
ATOM 709 C CA . GLY A 1 93 ? -20.468 -14.079 10.664 1.00 88.00 93 GLY A CA 1
ATOM 710 C C . GLY A 1 93 ? -19.165 -13.575 11.284 1.00 88.00 93 GLY A C 1
ATOM 711 O O . GLY A 1 93 ? -19.143 -13.100 12.419 1.00 88.00 93 GLY A O 1
ATOM 712 N N . SER A 1 94 ? -18.093 -13.665 10.506 1.00 87.94 94 SER A N 1
ATOM 713 C CA . SER A 1 94 ? -16.784 -13.074 10.785 1.00 87.94 94 SER A CA 1
ATOM 714 C C . SER A 1 94 ? -16.465 -12.031 9.717 1.00 87.94 94 SER A C 1
ATOM 716 O O . SER A 1 94 ? -16.886 -12.186 8.571 1.00 87.94 94 SER A O 1
ATOM 718 N N . SER A 1 95 ? -15.706 -11.003 10.083 1.00 91.44 95 SER A N 1
ATOM 719 C CA . SER A 1 95 ? -15.137 -10.036 9.142 1.00 91.44 95 SER A CA 1
ATOM 720 C C . SER A 1 95 ? -13.621 -10.147 9.202 1.00 91.44 95 SER A C 1
ATOM 722 O O . SER A 1 95 ? -13.061 -10.132 10.298 1.00 91.44 95 SER A O 1
ATOM 724 N N . ASP A 1 96 ? -12.982 -10.257 8.042 1.00 93.00 96 ASP A N 1
ATOM 725 C CA . ASP A 1 96 ? -11.527 -10.246 7.902 1.00 93.00 96 ASP A CA 1
ATOM 726 C C . ASP A 1 96 ? -11.138 -8.981 7.137 1.00 93.00 96 ASP A C 1
ATOM 728 O O . ASP A 1 96 ? -11.519 -8.809 5.982 1.00 93.00 96 ASP A O 1
ATOM 732 N N . LEU A 1 97 ? -10.478 -8.047 7.819 1.00 94.44 97 LEU A N 1
ATOM 733 C CA . LEU A 1 97 ? -10.232 -6.704 7.306 1.00 94.44 97 LEU A CA 1
ATOM 734 C C . LEU A 1 97 ? -8.739 -6.397 7.313 1.00 94.44 97 LEU A C 1
ATOM 736 O O . LEU A 1 97 ? -8.085 -6.484 8.354 1.00 94.44 97 LEU A O 1
ATOM 740 N N . ILE A 1 98 ? -8.238 -5.929 6.175 1.00 94.56 98 ILE A N 1
ATOM 741 C CA . ILE A 1 98 ? -6.877 -5.427 6.015 1.00 94.56 98 ILE A CA 1
ATOM 742 C C . ILE A 1 98 ? -6.908 -3.903 5.986 1.00 94.56 98 ILE A C 1
ATOM 744 O O . ILE A 1 98 ? -7.700 -3.279 5.280 1.00 94.56 98 ILE A O 1
ATOM 748 N N . ILE A 1 99 ? -6.026 -3.303 6.781 1.00 94.00 99 ILE A N 1
ATOM 749 C CA . ILE A 1 99 ? -5.703 -1.881 6.705 1.00 94.00 99 ILE A CA 1
ATOM 750 C C . ILE A 1 99 ? -4.456 -1.786 5.841 1.00 94.00 99 ILE A C 1
ATOM 752 O O . ILE A 1 99 ? -3.358 -2.069 6.316 1.00 94.00 99 ILE A O 1
ATOM 756 N N . ASP A 1 100 ? -4.639 -1.406 4.584 1.00 91.62 100 ASP A N 1
ATOM 757 C CA . ASP A 1 100 ? -3.530 -1.186 3.668 1.00 91.62 100 ASP A CA 1
ATOM 758 C C . ASP A 1 100 ? -3.007 0.247 3.798 1.00 91.62 100 ASP A C 1
ATOM 760 O O . ASP A 1 100 ? -3.784 1.206 3.889 1.00 91.62 100 ASP A O 1
ATOM 764 N N . PHE A 1 101 ? -1.683 0.373 3.846 1.00 90.94 101 PHE A N 1
ATOM 765 C CA . PHE A 1 101 ? -0.976 1.618 4.102 1.00 90.94 101 PHE A CA 1
ATOM 766 C C . PHE A 1 101 ? -0.127 1.982 2.887 1.00 90.94 101 PHE A C 1
ATOM 768 O O . PHE A 1 101 ? 0.948 1.422 2.678 1.00 90.94 101 PHE A O 1
ATOM 775 N N . ASP A 1 102 ? -0.550 3.000 2.140 1.00 88.31 102 ASP A N 1
ATOM 776 C CA . ASP A 1 102 ? 0.244 3.515 1.028 1.00 88.31 102 ASP A CA 1
ATOM 777 C C . ASP A 1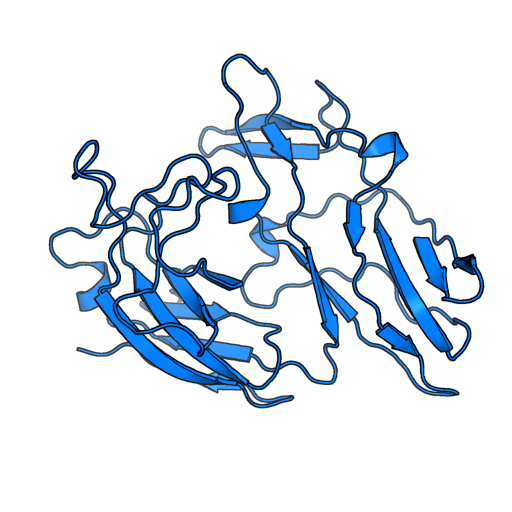 102 ? 1.334 4.455 1.558 1.00 88.31 102 ASP A C 1
ATOM 779 O O . ASP A 1 102 ? 1.113 5.649 1.780 1.00 88.31 102 ASP A O 1
ATOM 783 N N . LEU A 1 103 ? 2.522 3.905 1.815 1.00 86.25 103 LEU A N 1
ATOM 784 C CA . LEU A 1 103 ? 3.665 4.679 2.299 1.00 86.25 103 LEU A CA 1
ATOM 785 C C . LEU A 1 103 ? 4.111 5.751 1.303 1.00 86.25 103 LEU A C 1
ATOM 787 O O . LEU A 1 103 ? 4.438 6.860 1.740 1.00 86.25 103 LEU A O 1
ATOM 791 N N . ARG A 1 104 ? 4.090 5.441 -0.004 1.00 85.56 104 ARG A N 1
ATOM 792 C CA . ARG A 1 104 ? 4.511 6.366 -1.064 1.00 85.56 104 ARG A CA 1
ATOM 793 C C . ARG A 1 104 ? 3.654 7.624 -1.051 1.00 85.56 104 ARG A C 1
ATOM 795 O O . ARG A 1 104 ? 4.205 8.713 -1.126 1.00 85.56 104 ARG A O 1
ATOM 802 N N . LYS A 1 105 ? 2.346 7.511 -0.809 1.00 84.69 105 LYS A N 1
ATOM 803 C CA . LYS A 1 105 ? 1.441 8.674 -0.699 1.00 84.69 105 LYS A CA 1
ATOM 804 C C . LYS A 1 105 ? 1.342 9.297 0.691 1.00 84.69 105 LYS A C 1
ATOM 806 O O . LYS A 1 105 ? 0.648 10.299 0.875 1.00 84.69 105 LYS A O 1
ATOM 811 N N . SER A 1 106 ? 1.960 8.694 1.703 1.00 87.00 106 SER A N 1
ATOM 812 C CA . SER A 1 106 ? 1.721 9.096 3.093 1.00 87.00 106 SER A CA 1
ATOM 813 C C . SER A 1 106 ? 2.864 9.853 3.747 1.00 87.00 106 SER A C 1
ATOM 815 O O . SER A 1 106 ? 2.628 10.589 4.709 1.00 87.00 106 SER A O 1
ATOM 817 N N . ILE A 1 107 ? 4.101 9.660 3.294 1.00 89.19 107 ILE A N 1
ATOM 818 C CA . ILE A 1 107 ? 5.283 10.260 3.919 1.00 89.19 107 ILE A CA 1
ATOM 819 C C . ILE A 1 107 ? 5.667 11.532 3.172 1.00 89.19 107 ILE A C 1
ATOM 821 O O . ILE A 1 107 ? 5.927 11.494 1.985 1.00 89.19 107 ILE A O 1
ATOM 825 N N . THR A 1 108 ? 5.783 12.655 3.872 1.00 87.75 108 THR A N 1
ATOM 826 C CA . THR A 1 108 ? 6.249 13.925 3.290 1.00 87.75 108 THR A CA 1
ATOM 827 C C . THR A 1 108 ? 7.450 14.460 4.065 1.00 87.75 108 THR A C 1
ATOM 829 O O . THR A 1 108 ? 7.564 14.228 5.273 1.00 87.75 108 THR A O 1
ATOM 832 N N . ASN A 1 109 ? 8.334 15.209 3.398 1.00 87.19 109 ASN A N 1
ATOM 833 C CA . ASN A 1 109 ? 9.497 15.861 4.015 1.00 87.19 109 ASN A CA 1
ATOM 834 C C . ASN A 1 109 ? 9.432 17.392 3.861 1.00 87.19 109 ASN A C 1
ATOM 836 O O . ASN A 1 109 ? 10.095 17.971 2.995 1.00 87.19 109 ASN A O 1
ATOM 840 N N . PRO A 1 110 ? 8.618 18.095 4.668 1.00 83.56 110 PRO A N 1
ATOM 841 C CA . PRO A 1 110 ? 8.434 19.524 4.481 1.00 83.56 110 PRO A CA 1
ATOM 842 C C . PRO A 1 110 ? 9.731 20.294 4.765 1.00 83.56 110 PRO A C 1
ATOM 844 O O . PRO A 1 110 ? 10.351 20.153 5.823 1.00 83.56 110 PRO A O 1
ATOM 847 N N . ARG A 1 111 ? 10.117 21.186 3.845 1.00 84.12 111 ARG A N 1
ATOM 848 C CA . ARG A 1 111 ? 11.360 21.966 3.954 1.00 84.12 111 ARG A CA 1
ATOM 849 C C . ARG A 1 111 ? 11.464 22.715 5.287 1.00 84.12 111 ARG A C 1
ATOM 851 O O . ARG A 1 111 ? 10.553 23.432 5.703 1.00 84.12 111 ARG A O 1
ATOM 858 N N . GLY A 1 112 ? 12.627 22.598 5.928 1.00 86.19 112 GLY A N 1
ATOM 859 C CA . GLY A 1 112 ? 12.933 23.277 7.190 1.00 86.19 112 GLY A CA 1
ATOM 860 C C . GLY A 1 112 ? 12.305 22.635 8.430 1.00 86.19 112 GLY A C 1
ATOM 861 O O . GLY A 1 112 ? 12.337 23.250 9.497 1.00 86.19 112 GLY A O 1
ATOM 862 N N . GLN A 1 113 ? 11.736 21.434 8.309 1.00 89.62 113 GLN A N 1
ATOM 863 C CA . GLN A 1 113 ? 11.312 20.623 9.448 1.00 89.62 113 GLN A CA 1
ATOM 864 C C . GLN A 1 113 ? 12.403 19.622 9.846 1.00 89.62 113 GLN A C 1
ATOM 866 O O . GLN A 1 113 ? 13.233 19.234 9.029 1.00 89.62 113 GLN A O 1
ATOM 871 N N . SER A 1 114 ? 12.415 19.244 11.124 1.00 89.44 114 SER A N 1
ATOM 872 C CA . SER A 1 114 ? 13.301 18.214 11.681 1.00 89.44 114 SER A CA 1
ATOM 873 C C . SER A 1 114 ? 12.716 16.804 11.596 1.00 89.44 114 SER A C 1
ATOM 875 O O . SER A 1 114 ? 13.466 15.843 11.716 1.00 89.44 114 SER A O 1
ATOM 877 N N . ASP A 1 115 ? 11.401 16.698 11.403 1.00 91.31 115 ASP A N 1
ATOM 878 C CA . ASP A 1 115 ? 10.648 15.449 11.330 1.00 91.31 115 ASP A CA 1
ATOM 879 C C . ASP A 1 115 ? 10.186 15.185 9.896 1.00 91.31 115 ASP A C 1
ATOM 881 O O . ASP A 1 115 ? 9.805 16.125 9.187 1.00 91.31 115 ASP A O 1
ATOM 885 N N . TYR A 1 116 ? 10.090 13.909 9.526 1.00 91.75 116 TYR A N 1
ATOM 886 C CA . TYR A 1 116 ? 9.209 13.495 8.435 1.00 91.75 116 TYR A CA 1
ATOM 887 C C . TYR A 1 116 ? 7.758 13.555 8.903 1.00 91.75 116 TYR A C 1
ATOM 889 O O . TYR A 1 116 ? 7.460 13.376 10.083 1.00 91.75 116 TYR A O 1
ATOM 897 N N . PHE A 1 117 ? 6.836 13.826 7.988 1.00 90.62 117 PHE A N 1
ATOM 898 C CA . PHE A 1 117 ? 5.418 13.955 8.299 1.00 90.62 117 PHE A CA 1
ATOM 899 C C . PHE A 1 117 ? 4.655 12.786 7.703 1.00 90.62 117 PHE A C 1
ATOM 901 O O . PHE A 1 117 ? 4.753 12.534 6.505 1.00 90.62 117 PHE A O 1
ATOM 908 N N . LEU A 1 118 ? 3.832 12.141 8.524 1.00 88.81 118 LEU A N 1
ATOM 909 C CA . LEU A 1 118 ? 2.915 11.100 8.085 1.00 88.81 118 LEU A CA 1
ATOM 910 C C . LEU A 1 118 ? 1.508 11.682 7.920 1.00 88.81 118 LEU A C 1
ATOM 912 O O . LEU A 1 118 ? 0.825 11.990 8.902 1.00 88.81 118 LEU A O 1
ATOM 916 N N . LYS A 1 119 ? 1.079 11.834 6.668 1.00 86.19 119 LYS A N 1
ATOM 917 C CA . LYS A 1 119 ? -0.294 12.147 6.261 1.00 86.19 119 LYS A CA 1
ATOM 918 C C . LYS A 1 119 ? -0.918 10.866 5.697 1.00 86.19 119 LYS A C 1
ATOM 920 O O . LYS A 1 119 ? -0.801 10.618 4.507 1.00 86.19 119 LYS A O 1
ATOM 925 N N . PRO A 1 12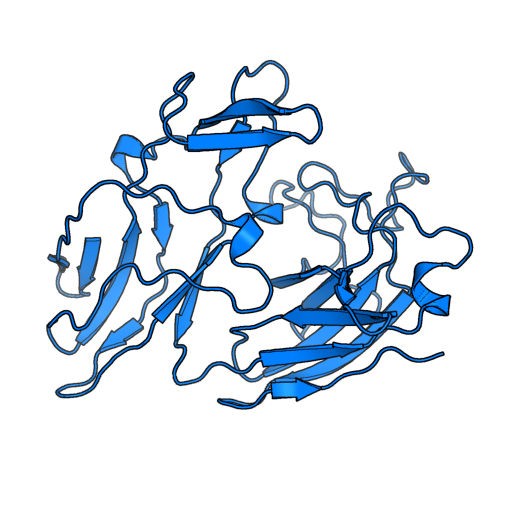0 ? -1.537 10.025 6.536 1.00 82.50 120 PRO A N 1
ATOM 926 C CA . PRO A 1 120 ? -1.868 8.656 6.156 1.00 82.50 120 PRO A CA 1
ATOM 927 C C . PRO A 1 120 ? -2.882 8.598 5.003 1.00 82.50 120 PRO A C 1
ATOM 929 O O . PRO A 1 120 ? -3.970 9.173 5.090 1.00 82.50 120 PRO A O 1
ATOM 932 N N . ARG A 1 121 ? -2.544 7.840 3.961 1.00 87.69 121 ARG A N 1
ATOM 933 C CA . ARG A 1 121 ? -3.452 7.322 2.939 1.00 87.69 121 ARG A CA 1
ATOM 934 C C . ARG A 1 121 ? -3.651 5.839 3.228 1.00 87.69 121 ARG A C 1
ATOM 936 O O . ARG A 1 121 ? -2.737 5.036 3.070 1.00 87.69 121 ARG A O 1
ATOM 943 N N . LEU A 1 122 ? -4.827 5.516 3.752 1.00 89.62 122 LEU A N 1
ATOM 944 C CA . LEU A 1 122 ? -5.178 4.171 4.191 1.00 89.62 122 LEU A CA 1
ATOM 945 C C . LEU A 1 122 ? -6.376 3.680 3.402 1.00 89.62 122 LEU A C 1
ATOM 947 O O . LEU A 1 122 ? -7.269 4.471 3.095 1.00 89.62 122 LEU A O 1
ATOM 951 N N . ARG A 1 123 ? -6.416 2.376 3.153 1.00 90.12 123 ARG A N 1
ATOM 952 C CA . ARG A 1 123 ? -7.572 1.696 2.572 1.00 90.12 123 ARG A CA 1
ATOM 953 C C . ARG A 1 123 ? -8.016 0.592 3.516 1.00 90.12 123 ARG A C 1
ATOM 955 O O . ARG A 1 123 ? -7.181 -0.111 4.081 1.00 90.12 123 ARG A O 1
ATOM 962 N N . LEU A 1 124 ? -9.325 0.455 3.697 1.00 92.81 124 LEU A N 1
ATOM 963 C CA . LEU A 1 124 ? -9.903 -0.692 4.385 1.00 92.81 124 LEU A CA 1
ATOM 964 C C . LEU A 1 124 ? -10.372 -1.698 3.340 1.00 92.81 124 LEU A C 1
ATOM 966 O O . LEU A 1 124 ? -11.223 -1.378 2.513 1.00 92.81 124 LEU A O 1
ATOM 970 N N . ILE A 1 125 ? -9.816 -2.900 3.382 1.00 92.75 125 ILE A N 1
ATOM 971 C CA . ILE A 1 125 ? -10.109 -3.965 2.427 1.00 92.75 125 ILE A CA 1
ATOM 972 C C . ILE A 1 125 ? -10.750 -5.122 3.181 1.00 92.75 125 ILE A C 1
ATOM 974 O O . ILE A 1 125 ? -10.239 -5.547 4.214 1.00 92.75 125 ILE A O 1
ATOM 978 N N . ASP A 1 126 ? -11.864 -5.630 2.662 1.00 92.81 126 ASP A N 1
ATOM 979 C CA . ASP A 1 126 ? -12.424 -6.903 3.106 1.00 92.81 126 ASP A CA 1
ATOM 980 C C . ASP A 1 126 ? -11.662 -8.035 2.419 1.00 92.81 126 ASP A C 1
ATOM 982 O O . ASP A 1 126 ? -11.758 -8.238 1.208 1.00 92.81 126 ASP A O 1
ATOM 986 N N . ASN A 1 127 ? -10.866 -8.744 3.212 1.00 92.12 127 ASN A N 1
ATOM 987 C CA . ASN A 1 127 ? -9.979 -9.790 2.735 1.00 92.12 127 ASN A CA 1
ATOM 988 C C . ASN A 1 127 ? -10.741 -11.036 2.268 1.00 92.12 127 ASN A C 1
ATOM 990 O O . ASN A 1 127 ? -10.204 -11.848 1.527 1.00 92.12 127 ASN A O 1
ATOM 994 N N . SER A 1 128 ? -12.004 -11.198 2.682 1.00 89.75 128 SER A N 1
ATOM 995 C CA . SER A 1 128 ? -12.826 -12.332 2.248 1.00 89.75 128 SER A CA 1
ATOM 996 C C . SER A 1 128 ? -13.284 -12.225 0.796 1.00 89.75 128 SER A C 1
ATOM 998 O O . SER A 1 128 ? -13.739 -13.222 0.231 1.00 89.75 128 SER A O 1
ATOM 1000 N N . VAL A 1 129 ? -13.175 -11.027 0.213 1.00 91.56 129 VAL A N 1
ATOM 1001 C CA . VAL A 1 129 ? -13.586 -10.742 -1.163 1.00 91.56 129 VAL A CA 1
ATOM 1002 C C . VAL A 1 129 ? -12.460 -10.148 -2.014 1.00 91.56 129 VAL A C 1
ATOM 1004 O O . VAL A 1 129 ? -12.697 -9.813 -3.171 1.00 91.56 129 VAL A O 1
ATOM 1007 N N . SER A 1 130 ? -11.254 -9.973 -1.472 1.00 94.88 130 SER A N 1
ATOM 1008 C CA . SER A 1 130 ? -10.113 -9.431 -2.214 1.00 94.88 130 SER A CA 1
ATOM 1009 C C . SER A 1 130 ? -9.527 -10.468 -3.178 1.00 94.88 130 SER A C 1
ATOM 1011 O O . SER A 1 130 ? -9.764 -11.669 -3.059 1.00 94.88 130 SER A O 1
ATOM 1013 N N . GLY A 1 131 ? -8.773 -9.998 -4.165 1.00 96.94 131 GLY A N 1
ATOM 1014 C CA . GLY A 1 131 ? -7.909 -10.810 -5.012 1.00 96.94 131 GLY A CA 1
ATOM 1015 C C . GLY A 1 131 ? -6.500 -10.233 -5.040 1.00 96.94 131 GLY A C 1
ATOM 1016 O O . GLY A 1 131 ? -6.271 -9.084 -4.653 1.00 96.94 131 GLY A O 1
ATOM 1017 N N . ASP A 1 132 ? -5.561 -11.027 -5.533 1.00 97.25 132 ASP A N 1
ATOM 1018 C CA . ASP A 1 132 ? -4.162 -10.629 -5.638 1.00 97.25 132 ASP A CA 1
ATOM 1019 C C . ASP A 1 132 ? -3.741 -10.533 -7.099 1.00 97.25 132 ASP A C 1
ATOM 1021 O O . ASP A 1 132 ? -4.311 -11.173 -7.986 1.00 97.25 132 ASP A O 1
ATOM 1025 N N . LEU A 1 133 ? -2.699 -9.754 -7.343 1.00 98.00 133 LEU A N 1
ATOM 1026 C CA . LEU A 1 133 ? -2.016 -9.664 -8.617 1.00 98.00 133 LEU A CA 1
ATOM 1027 C C . LEU A 1 133 ? -0.535 -9.948 -8.409 1.00 98.00 133 LEU A C 1
ATOM 1029 O O . LEU A 1 133 ? 0.117 -9.308 -7.585 1.00 98.00 133 LEU A O 1
ATOM 1033 N N . MET A 1 134 ? 0.012 -10.853 -9.206 1.00 98.12 134 MET A N 1
ATOM 1034 C CA . MET A 1 134 ? 1.450 -11.082 -9.272 1.00 98.12 134 MET A CA 1
ATOM 1035 C C . MET A 1 134 ? 1.894 -11.317 -10.707 1.00 98.12 134 MET A C 1
ATOM 1037 O O . MET A 1 134 ? 1.080 -11.511 -11.611 1.00 98.12 134 MET A O 1
ATOM 1041 N N . GLY A 1 135 ? 3.200 -11.359 -10.895 1.00 97.88 135 GLY A N 1
ATOM 1042 C CA . GLY A 1 135 ? 3.782 -11.805 -12.143 1.00 97.88 135 GLY A CA 1
ATOM 1043 C C . GLY A 1 135 ? 5.261 -11.515 -12.205 1.00 97.88 135 GLY A C 1
ATOM 1044 O O . GLY A 1 135 ? 5.880 -11.093 -11.223 1.00 97.88 135 GLY A O 1
ATOM 1045 N N . THR A 1 136 ? 5.815 -11.753 -13.382 1.00 98.25 136 THR A N 1
ATOM 1046 C CA . THR A 1 136 ? 7.227 -11.539 -13.672 1.00 98.25 136 THR A CA 1
ATOM 1047 C C . THR A 1 136 ? 7.438 -10.372 -14.627 1.00 98.25 136 THR A C 1
ATOM 1049 O O . THR A 1 136 ? 6.519 -9.919 -15.313 1.00 98.25 136 THR A O 1
ATOM 1052 N N . VAL A 1 137 ? 8.660 -9.847 -14.636 1.00 97.81 137 VAL A N 1
ATOM 1053 C CA . VAL A 1 137 ? 9.084 -8.771 -15.532 1.00 97.81 137 VAL A CA 1
ATOM 1054 C C . VAL A 1 137 ? 10.342 -9.210 -16.264 1.00 97.81 137 VAL A C 1
ATOM 1056 O O . VAL A 1 137 ? 11.337 -9.584 -15.642 1.00 97.81 137 VAL A O 1
ATOM 1059 N N . ALA A 1 138 ? 10.324 -9.157 -17.593 1.00 96.88 138 ALA A N 1
ATOM 1060 C CA . ALA A 1 138 ? 11.511 -9.421 -18.388 1.00 96.88 138 ALA A CA 1
ATOM 1061 C C . ALA A 1 138 ? 12.621 -8.405 -18.057 1.00 96.88 138 ALA A C 1
ATOM 1063 O O . ALA A 1 138 ? 12.398 -7.194 -18.078 1.00 96.88 138 ALA A O 1
ATOM 1064 N N . GLU A 1 139 ? 13.839 -8.894 -17.797 1.00 95.50 139 GLU A N 1
ATOM 1065 C CA . GLU A 1 139 ? 15.004 -8.063 -17.439 1.00 95.50 139 GLU A CA 1
ATOM 1066 C C . GLU A 1 139 ? 15.239 -6.932 -18.456 1.00 95.50 139 GLU A C 1
ATOM 1068 O O . GLU A 1 139 ? 15.519 -5.796 -18.078 1.00 95.50 139 GLU A O 1
ATOM 1073 N N . SER A 1 140 ? 15.031 -7.206 -19.748 1.00 94.62 140 SER A N 1
ATOM 1074 C CA . SER A 1 140 ? 15.185 -6.223 -20.826 1.00 94.62 140 SER A CA 1
ATOM 1075 C C . SER A 1 140 ? 14.312 -4.975 -20.665 1.00 94.62 140 SER A C 1
ATOM 1077 O O . SER A 1 140 ? 14.720 -3.913 -21.130 1.00 94.62 140 SER A O 1
ATOM 1079 N N . LEU A 1 141 ? 13.154 -5.074 -20.000 1.00 94.31 141 LEU A N 1
ATOM 1080 C CA . LEU A 1 141 ? 12.237 -3.951 -19.775 1.00 94.31 141 LEU A CA 1
ATOM 1081 C C . LEU A 1 141 ? 12.701 -3.018 -18.651 1.00 94.31 141 LEU A C 1
ATOM 1083 O O . LEU A 1 141 ? 12.287 -1.863 -18.610 1.00 94.31 141 LEU A O 1
ATOM 1087 N N . ILE A 1 142 ? 13.559 -3.505 -17.753 1.00 93.50 142 ILE A N 1
ATOM 1088 C CA . ILE A 1 142 ? 14.032 -2.766 -16.571 1.00 93.50 142 ILE A CA 1
ATOM 1089 C C . ILE A 1 142 ? 15.533 -2.457 -16.613 1.00 93.50 142 ILE A C 1
ATOM 1091 O O . ILE A 1 142 ? 16.031 -1.689 -15.797 1.00 93.50 142 ILE A O 1
ATOM 1095 N N . THR A 1 143 ? 16.260 -3.008 -17.589 1.00 92.38 143 THR A N 1
ATOM 1096 C CA . THR A 1 143 ? 17.661 -2.662 -17.884 1.00 92.38 143 THR A CA 1
ATOM 1097 C C . THR A 1 143 ? 17.818 -1.881 -19.192 1.00 92.38 143 THR A C 1
ATOM 1099 O O . THR A 1 143 ? 18.929 -1.768 -19.718 1.00 92.38 143 THR A O 1
ATOM 1102 N N . ALA A 1 144 ? 16.716 -1.404 -19.775 1.00 90.44 144 ALA A N 1
ATOM 1103 C CA . ALA A 1 144 ? 16.734 -0.621 -21.005 1.00 90.44 144 ALA A CA 1
ATOM 1104 C C . ALA A 1 144 ? 17.445 0.734 -20.816 1.00 90.44 144 ALA A C 1
ATOM 1106 O O . ALA A 1 144 ? 17.627 1.231 -19.702 1.00 90.44 144 ALA A O 1
ATOM 1107 N N . GLU A 1 145 ? 17.850 1.357 -21.927 1.00 89.75 145 GLU A N 1
ATOM 1108 C CA . GLU A 1 145 ? 18.381 2.723 -21.897 1.00 89.75 145 GLU A CA 1
ATOM 1109 C C . GLU A 1 145 ? 17.309 3.683 -21.353 1.00 89.75 145 GLU A C 1
ATOM 1111 O O . GLU A 1 145 ? 16.218 3.766 -21.911 1.00 89.75 145 GLU A O 1
ATOM 1116 N N . GLY A 1 146 ? 17.626 4.400 -20.269 1.00 87.31 146 GLY A N 1
ATOM 1117 C CA . GLY A 1 146 ? 16.709 5.328 -19.594 1.00 87.31 146 GLY A CA 1
ATOM 1118 C C . GLY A 1 146 ? 16.144 4.829 -18.259 1.00 87.31 146 GLY A C 1
ATOM 1119 O O . GLY A 1 146 ? 15.606 5.642 -17.510 1.00 87.31 146 GLY A O 1
ATOM 1120 N N . CYS A 1 147 ? 16.312 3.545 -17.927 1.00 91.88 147 CYS A N 1
ATOM 1121 C CA . CYS A 1 147 ? 15.947 3.015 -16.612 1.00 91.88 147 CYS A CA 1
ATOM 1122 C C . CYS A 1 147 ? 16.892 3.506 -15.503 1.00 91.88 147 CYS A C 1
ATOM 1124 O O . CYS A 1 147 ? 18.076 3.765 -15.750 1.00 91.88 147 CYS A O 1
ATOM 1126 N N . THR A 1 148 ? 16.361 3.624 -14.286 1.00 91.62 148 THR A N 1
ATOM 1127 C CA . THR A 1 148 ? 17.079 4.116 -13.099 1.00 91.62 148 THR A CA 1
ATOM 1128 C C . THR A 1 148 ? 17.248 3.009 -12.053 1.00 91.62 148 THR A C 1
ATOM 1130 O O . THR A 1 148 ? 17.396 1.841 -12.413 1.00 91.62 148 THR A O 1
ATOM 1133 N N . GLU A 1 149 ? 17.348 3.351 -10.764 1.00 88.62 149 GLU A N 1
ATOM 1134 C CA . GLU A 1 149 ? 17.741 2.398 -9.721 1.00 88.62 149 GLU A CA 1
ATO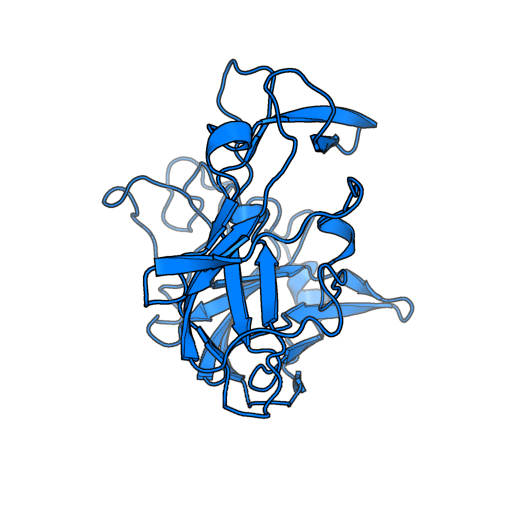M 1135 C C . GLU A 1 149 ? 16.618 1.434 -9.318 1.00 88.62 149 GLU A C 1
ATOM 1137 O O . GLU A 1 149 ? 16.903 0.378 -8.748 1.00 88.62 149 GLU A O 1
ATOM 1142 N N . SER A 1 150 ? 15.353 1.761 -9.606 1.00 92.75 150 SER A N 1
ATOM 1143 C CA . SER A 1 150 ? 14.219 0.931 -9.207 1.00 92.75 150 SER A CA 1
ATOM 1144 C C . SER A 1 150 ? 13.110 0.844 -10.251 1.00 92.75 150 SER A C 1
ATOM 1146 O O . SER A 1 150 ? 12.890 1.727 -11.077 1.00 92.75 150 SER A O 1
ATOM 1148 N N . SER A 1 151 ? 12.383 -0.269 -10.202 1.00 95.50 151 SER A N 1
ATOM 1149 C CA . SER A 1 151 ? 11.241 -0.549 -11.069 1.00 95.50 151 SER A CA 1
ATOM 1150 C C . SER A 1 151 ? 10.033 -0.937 -10.228 1.00 95.50 151 SER A C 1
ATOM 1152 O O . SER A 1 151 ? 10.163 -1.467 -9.121 1.00 95.50 151 SER A O 1
ATOM 1154 N N . SER A 1 152 ? 8.836 -0.638 -10.712 1.00 95.88 152 SER A N 1
ATOM 1155 C CA . SER A 1 152 ? 7.589 -0.920 -10.000 1.00 95.88 152 SER A CA 1
ATOM 1156 C C . SER A 1 152 ? 6.432 -1.052 -10.986 1.00 95.88 152 SER A C 1
ATOM 1158 O O . SER A 1 152 ? 6.432 -0.442 -12.056 1.00 95.88 152 SER A O 1
ATOM 1160 N N . VAL A 1 153 ? 5.437 -1.849 -10.610 1.00 96.50 153 VAL A N 1
ATOM 1161 C CA . VAL A 1 153 ? 4.158 -1.960 -11.312 1.00 96.50 153 VAL A CA 1
ATOM 1162 C C . VAL A 1 153 ? 3.132 -1.105 -10.583 1.00 96.50 153 VAL A C 1
ATOM 1164 O O . VAL A 1 153 ? 2.900 -1.281 -9.390 1.00 96.50 153 VAL A O 1
ATOM 1167 N N . TYR A 1 154 ? 2.525 -0.173 -11.302 1.00 94.81 154 TYR A N 1
ATOM 1168 C CA . TYR A 1 154 ? 1.519 0.757 -10.809 1.00 94.81 154 TYR A CA 1
ATOM 1169 C C . TYR A 1 154 ? 0.146 0.224 -11.201 1.00 94.81 154 TYR A C 1
ATOM 1171 O O . TYR A 1 154 ? -0.059 -0.182 -12.346 1.00 94.81 154 TYR A O 1
ATOM 1179 N N . VAL A 1 155 ? -0.786 0.191 -10.251 1.00 94.69 155 VAL A N 1
ATOM 1180 C CA . VAL A 1 155 ? -2.134 -0.352 -10.449 1.00 94.69 155 VAL A CA 1
ATOM 1181 C C . VAL A 1 155 ? -3.137 0.794 -10.439 1.00 94.69 155 VAL A C 1
ATOM 1183 O O . VAL A 1 155 ? -3.397 1.386 -9.395 1.00 94.69 155 VAL A O 1
ATOM 1186 N N . PHE A 1 156 ? -3.721 1.088 -11.592 1.00 93.19 156 PHE A N 1
ATOM 1187 C CA . PHE A 1 156 ? -4.639 2.199 -11.836 1.00 93.19 156 PHE A CA 1
ATOM 1188 C C . PHE A 1 156 ? -6.092 1.725 -11.944 1.00 93.19 156 PHE A C 1
ATOM 1190 O O . PHE A 1 156 ? -6.332 0.574 -12.329 1.00 93.19 156 PHE A O 1
ATOM 1197 N N . PRO A 1 157 ? -7.084 2.593 -11.674 1.00 90.56 157 PRO A N 1
ATOM 1198 C CA . PRO A 1 157 ? -8.477 2.266 -11.966 1.00 90.56 157 PRO A CA 1
ATOM 1199 C C . PRO A 1 157 ? -8.688 2.059 -13.477 1.00 90.56 157 PRO A C 1
ATOM 1201 O O . PRO A 1 157 ? -8.027 2.686 -14.299 1.00 90.56 157 PRO A O 1
ATOM 1204 N N . ALA A 1 158 ? -9.643 1.217 -13.878 1.00 86.25 158 ALA A N 1
ATOM 1205 C CA . ALA A 1 158 ? -9.945 0.991 -15.302 1.00 86.25 158 ALA A CA 1
ATOM 1206 C C . ALA A 1 158 ? -10.631 2.170 -16.022 1.00 86.25 158 ALA A C 1
ATOM 1208 O O . ALA A 1 158 ? -10.838 2.125 -17.233 1.00 86.25 158 ALA A O 1
ATOM 1209 N N . GLU A 1 159 ? -11.017 3.224 -15.302 1.00 78.06 159 GLU A N 1
ATOM 1210 C CA . GLU A 1 159 ? -11.706 4.397 -15.869 1.00 78.06 159 GLU A CA 1
ATOM 1211 C C . GLU A 1 159 ? -10.765 5.327 -16.655 1.00 78.06 159 GLU A C 1
ATOM 1213 O O . GLU A 1 159 ? -11.204 6.293 -17.283 1.00 78.06 159 GLU A O 1
ATOM 1218 N N . VAL A 1 160 ? -9.474 5.016 -16.634 1.00 73.88 160 VAL A N 1
ATOM 1219 C CA . VAL A 1 160 ? -8.387 5.804 -17.197 1.00 73.88 160 VAL A CA 1
ATOM 1220 C C . VAL A 1 160 ? -8.011 5.241 -18.567 1.00 73.88 160 VAL A C 1
ATOM 1222 O O . VAL A 1 160 ? -8.186 4.057 -18.842 1.00 73.88 160 VAL A O 1
ATOM 1225 N N . THR A 1 161 ? -7.502 6.068 -19.475 1.00 71.19 161 THR A N 1
ATOM 1226 C CA . THR A 1 161 ? -6.873 5.553 -20.699 1.00 71.19 161 THR A CA 1
ATOM 1227 C C . THR A 1 161 ? -5.429 5.159 -20.423 1.00 71.19 161 THR A C 1
ATOM 1229 O O . THR A 1 161 ? -4.797 5.740 -19.551 1.00 71.19 161 THR A O 1
ATOM 1232 N N . VAL A 1 162 ? -4.867 4.252 -21.224 1.00 62.97 162 VAL A N 1
ATOM 1233 C CA . VAL A 1 162 ? -3.428 3.919 -21.182 1.00 62.97 162 VAL A CA 1
ATOM 1234 C C . VAL A 1 162 ? -2.513 5.144 -21.315 1.00 62.97 162 VAL A C 1
ATOM 1236 O O . VAL A 1 162 ? -1.432 5.149 -20.751 1.00 62.97 162 VAL A O 1
ATOM 1239 N N . ASP A 1 163 ? -2.967 6.195 -22.004 1.00 69.06 163 ASP A N 1
ATOM 1240 C CA . ASP A 1 163 ? -2.243 7.467 -22.151 1.00 69.06 163 ASP A CA 1
ATOM 1241 C C . ASP A 1 163 ? -2.527 8.468 -21.014 1.00 69.06 163 ASP A C 1
ATOM 1243 O O . ASP A 1 163 ? -2.076 9.606 -21.065 1.00 69.06 163 ASP A O 1
ATOM 1247 N N . GLY A 1 164 ? -3.356 8.082 -20.043 1.00 71.75 164 GLY A N 1
ATOM 1248 C CA . GLY A 1 164 ? -3.776 8.919 -18.921 1.00 71.75 164 GLY A CA 1
ATOM 1249 C C . GLY A 1 164 ? -3.381 8.343 -17.568 1.00 71.75 164 GLY A C 1
ATOM 1250 O O . GLY A 1 164 ? -3.945 8.774 -16.575 1.00 71.75 164 GLY A O 1
ATOM 1251 N N . VAL A 1 165 ? -2.501 7.341 -17.527 1.00 79.06 165 VAL A N 1
ATOM 1252 C CA . VAL A 1 165 ? -1.872 6.890 -16.278 1.00 79.06 165 VAL A CA 1
ATOM 1253 C C . VAL A 1 165 ? -0.786 7.874 -15.871 1.00 79.06 165 VAL A C 1
ATOM 1255 O O . VAL A 1 165 ? -0.154 8.458 -16.755 1.00 79.06 165 VAL A O 1
ATOM 1258 N N . ASP A 1 166 ? -0.563 8.013 -14.568 1.00 81.94 166 ASP A N 1
ATOM 1259 C CA . ASP A 1 166 ? 0.447 8.931 -14.053 1.00 81.94 166 ASP A CA 1
ATOM 1260 C C . ASP A 1 166 ? 1.261 8.399 -12.879 1.00 81.94 166 ASP A C 1
ATOM 1262 O O . ASP A 1 166 ? 0.967 7.332 -12.329 1.00 81.94 166 ASP A O 1
ATOM 1266 N N . ASP A 1 167 ? 2.329 9.109 -12.530 1.00 80.31 167 ASP A N 1
ATOM 1267 C CA . ASP A 1 167 ? 3.045 8.866 -11.285 1.00 80.31 167 ASP A CA 1
ATOM 1268 C C . ASP A 1 167 ? 2.264 9.353 -10.060 1.00 80.31 167 ASP A C 1
ATOM 1270 O O . ASP A 1 167 ? 1.117 9.785 -10.158 1.00 80.31 167 ASP A O 1
ATOM 1274 N N . ILE A 1 168 ? 2.836 9.140 -8.874 1.00 82.00 168 ILE A N 1
ATOM 1275 C CA . ILE A 1 168 ? 2.198 9.551 -7.632 1.00 82.00 168 ILE A CA 1
ATOM 1276 C C . ILE A 1 168 ? 2.545 11.001 -7.349 1.00 82.00 168 ILE A C 1
ATOM 1278 O O . ILE A 1 168 ? 3.692 11.308 -7.031 1.00 82.00 168 ILE A O 1
ATOM 1282 N N . ASP A 1 169 ? 1.526 11.846 -7.266 1.00 76.06 169 ASP A N 1
ATOM 1283 C CA . ASP A 1 169 ? 1.677 13.194 -6.744 1.00 76.06 169 ASP A CA 1
ATOM 1284 C C . ASP A 1 169 ? 0.672 13.489 -5.613 1.00 76.06 169 ASP A C 1
ATOM 1286 O O . ASP A 1 169 ? -0.352 12.835 -5.399 1.00 76.06 169 ASP A O 1
ATOM 1290 N N . ILE A 1 170 ? 1.028 14.434 -4.74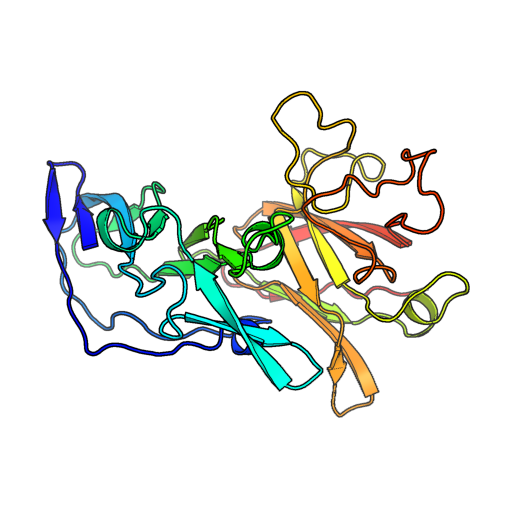8 1.00 68.69 170 ILE A N 1
ATOM 1291 C CA . ILE A 1 170 ? 0.140 14.966 -3.711 1.00 68.69 170 ILE A CA 1
ATOM 1292 C C . ILE A 1 170 ? 0.074 16.470 -3.927 1.00 68.69 170 ILE A C 1
ATOM 1294 O O . ILE A 1 170 ? 0.471 17.269 -3.069 1.00 68.69 170 ILE A O 1
ATOM 1298 N N . VAL A 1 171 ? -0.413 16.862 -5.098 1.00 64.38 171 VAL A N 1
ATOM 1299 C CA . VAL A 1 171 ? -0.704 18.263 -5.395 1.00 64.38 171 VAL A CA 1
ATOM 1300 C C . VAL A 1 171 ? -2.079 18.658 -4.841 1.00 64.38 171 VAL A C 1
ATOM 1302 O O . VAL A 1 171 ? -2.946 17.828 -4.553 1.00 64.38 171 VAL A O 1
ATOM 1305 N N . ASP A 1 172 ? -2.271 19.953 -4.577 1.00 56.72 172 ASP A N 1
ATOM 1306 C CA . ASP A 1 172 ? -3.568 20.463 -4.124 1.00 56.72 172 ASP A CA 1
ATOM 1307 C C . ASP A 1 172 ? -4.602 20.307 -5.259 1.00 56.72 172 ASP A C 1
ATOM 1309 O O . ASP A 1 172 ? -4.311 20.635 -6.409 1.00 56.72 172 ASP A O 1
ATOM 1313 N N . GLU A 1 173 ? -5.823 19.847 -4.941 1.00 46.81 173 GLU A N 1
ATOM 1314 C CA . GLU A 1 173 ? -6.878 19.626 -5.945 1.00 46.81 173 GLU A CA 1
ATOM 1315 C C . GLU A 1 173 ? -7.049 20.846 -6.872 1.00 46.81 173 GLU A C 1
ATOM 1317 O O . GLU A 1 173 ? -7.445 21.936 -6.439 1.00 46.81 173 GLU A O 1
ATOM 1322 N N . GLY A 1 174 ? -6.771 20.642 -8.163 1.00 47.66 174 GLY A N 1
ATOM 1323 C CA . GLY A 1 174 ? -6.828 21.669 -9.207 1.00 47.66 174 GLY A CA 1
ATOM 1324 C C . GLY A 1 174 ? -5.474 22.166 -9.729 1.00 47.66 174 GLY A C 1
ATOM 1325 O O . GLY A 1 174 ? -5.488 22.948 -10.682 1.00 47.66 174 GLY A O 1
ATOM 1326 N N . ASP A 1 175 ? -4.359 21.727 -9.138 1.00 52.75 175 ASP A N 1
ATOM 1327 C CA . ASP A 1 175 ? -2.998 21.830 -9.706 1.00 52.75 175 ASP A CA 1
ATOM 1328 C C . ASP A 1 175 ? -2.474 20.471 -10.204 1.00 52.75 175 ASP A C 1
ATOM 1330 O O . ASP A 1 175 ? -1.360 20.395 -10.701 1.00 52.75 175 ASP A O 1
ATOM 1334 N N . ASP A 1 176 ? -3.297 19.423 -10.092 1.00 58.84 176 ASP A N 1
ATOM 1335 C CA . ASP A 1 176 ? -3.107 18.144 -10.778 1.00 58.84 176 ASP A CA 1
ATOM 1336 C C . ASP A 1 176 ? -3.304 18.385 -12.277 1.00 58.84 176 ASP A C 1
ATOM 1338 O O . ASP A 1 176 ? -4.417 18.609 -12.779 1.00 58.84 176 ASP A O 1
ATOM 1342 N N . ILE A 1 177 ? -2.171 18.488 -12.962 1.00 54.47 177 ILE A N 1
ATOM 1343 C CA . ILE A 1 177 ? -2.063 18.650 -14.411 1.00 54.47 177 ILE A CA 1
ATOM 1344 C C . ILE A 1 177 ? -2.001 17.282 -15.108 1.00 54.47 177 ILE A C 1
ATOM 1346 O O . ILE A 1 177 ? -1.927 17.238 -16.344 1.00 54.47 177 ILE A O 1
ATOM 1350 N N . GLY A 1 178 ? -2.061 16.210 -14.319 1.00 59.53 178 GLY A N 1
ATOM 1351 C CA . GLY A 1 178 ? -1.748 14.846 -14.663 1.00 59.53 178 GLY A CA 1
ATOM 1352 C C . GLY A 1 178 ? -2.942 13.957 -15.003 1.00 59.53 178 GLY A C 1
ATOM 1353 O O . GLY A 1 178 ? -4.089 14.380 -15.196 1.00 59.53 178 GLY A O 1
ATOM 1354 N N . GLY A 1 179 ? -2.608 12.690 -15.202 1.00 71.75 179 GLY A N 1
ATOM 1355 C CA . GLY A 1 179 ? -3.501 11.565 -15.399 1.00 71.75 179 GLY A CA 1
ATOM 1356 C C . GLY A 1 179 ? -4.114 11.065 -14.090 1.00 71.75 179 GLY A C 1
ATOM 1357 O O . GLY A 1 179 ? -4.266 11.790 -13.118 1.00 71.75 179 GLY A O 1
ATOM 1358 N N . ALA A 1 180 ? -4.542 9.807 -14.061 1.00 80.06 180 ALA A N 1
ATOM 1359 C CA . ALA A 1 180 ? -5.011 9.202 -12.827 1.00 80.06 180 ALA A CA 1
ATOM 1360 C C . ALA A 1 180 ? -3.849 8.609 -12.038 1.00 80.06 180 ALA A C 1
ATOM 1362 O O . ALA A 1 180 ? -3.128 7.739 -12.524 1.00 80.06 180 ALA A O 1
ATOM 1363 N N . ASP A 1 181 ? -3.803 9.012 -10.782 1.00 85.12 181 ASP A N 1
ATOM 1364 C CA . ASP A 1 181 ? -3.005 8.458 -9.705 1.00 85.12 181 ASP A CA 1
ATOM 1365 C C . ASP A 1 181 ? -3.184 6.925 -9.557 1.00 85.12 181 ASP A C 1
ATOM 1367 O O . ASP A 1 181 ? -4.319 6.418 -9.616 1.00 85.12 181 ASP A O 1
ATOM 1371 N N . PRO A 1 182 ? -2.123 6.143 -9.278 1.00 90.12 182 PRO A N 1
ATOM 1372 C CA . PRO A 1 182 ? -2.270 4.718 -9.007 1.00 90.12 182 PRO A CA 1
ATOM 1373 C C . PRO A 1 182 ? -2.992 4.494 -7.675 1.00 90.12 182 PRO A C 1
ATOM 1375 O O . PRO A 1 182 ? -2.847 5.245 -6.711 1.00 90.12 182 PRO A O 1
ATOM 1378 N N . ILE A 1 183 ? -3.748 3.407 -7.587 1.00 90.00 183 ILE A N 1
ATOM 1379 C CA . ILE A 1 183 ? -4.396 2.955 -6.353 1.00 90.00 183 ILE A CA 1
ATOM 1380 C C . ILE A 1 183 ? -3.367 2.295 -5.425 1.00 90.00 183 ILE A C 1
ATOM 1382 O O . ILE A 1 183 ? -3.493 2.372 -4.204 1.00 90.00 183 ILE A O 1
ATOM 1386 N N . THR A 1 184 ? -2.380 1.608 -6.001 1.00 92.06 184 THR A N 1
ATOM 1387 C CA . THR A 1 184 ? -1.251 1.006 -5.284 1.00 92.06 184 THR A CA 1
ATOM 1388 C C . THR A 1 184 ? -0.077 0.771 -6.235 1.00 92.06 184 THR A C 1
ATOM 1390 O O . THR A 1 184 ? -0.242 0.776 -7.458 1.00 92.06 184 THR A O 1
ATOM 1393 N N . THR A 1 185 ? 1.104 0.526 -5.672 1.00 93.88 185 THR A N 1
ATOM 1394 C CA . THR A 1 185 ? 2.320 0.175 -6.415 1.00 93.88 185 THR A CA 1
ATOM 1395 C C . THR A 1 185 ? 2.922 -1.105 -5.857 1.00 93.88 185 THR A C 1
ATOM 1397 O O . THR A 1 185 ? 3.005 -1.260 -4.639 1.00 93.88 185 THR A O 1
ATOM 1400 N N . ALA A 1 186 ? 3.419 -1.972 -6.729 1.00 95.25 186 ALA A N 1
ATOM 1401 C CA . ALA A 1 186 ? 4.190 -3.151 -6.369 1.00 95.25 186 ALA A CA 1
ATOM 1402 C C . ALA A 1 186 ? 5.638 -2.990 -6.829 1.00 95.25 186 ALA A C 1
ATOM 1404 O O . ALA A 1 186 ? 5.908 -2.857 -8.023 1.00 95.25 186 ALA A O 1
ATOM 1405 N N . THR A 1 187 ? 6.573 -3.021 -5.883 1.00 95.19 187 THR A N 1
ATOM 1406 C CA . THR A 1 187 ? 8.006 -3.009 -6.186 1.00 95.19 187 THR A CA 1
ATOM 1407 C C . THR A 1 187 ? 8.372 -4.242 -7.007 1.00 95.19 187 THR A C 1
ATOM 1409 O O . THR A 1 187 ? 8.005 -5.359 -6.642 1.00 95.19 187 THR A O 1
ATOM 1412 N N . VAL A 1 188 ? 9.117 -4.045 -8.097 1.00 96.94 188 VAL A N 1
ATOM 1413 C CA . VAL A 1 188 ? 9.737 -5.149 -8.835 1.00 96.94 188 VAL A CA 1
ATOM 1414 C C . VAL A 1 188 ? 11.026 -5.521 -8.113 1.00 96.94 188 VAL A C 1
ATOM 1416 O O . VAL A 1 188 ? 11.893 -4.673 -7.897 1.00 96.94 188 VAL A O 1
ATOM 1419 N N . SER A 1 189 ? 11.157 -6.786 -7.733 1.00 95.19 189 SER A N 1
ATOM 1420 C CA . SER A 1 189 ? 12.310 -7.292 -6.990 1.00 95.19 189 SER A CA 1
ATOM 1421 C C . SER A 1 189 ? 12.863 -8.559 -7.628 1.00 95.19 189 SER A C 1
ATOM 1423 O O . SER A 1 189 ? 12.135 -9.307 -8.274 1.00 95.19 189 SER A O 1
ATOM 1425 N N . LEU A 1 190 ? 14.170 -8.777 -7.487 1.00 96.25 190 LEU A N 1
ATOM 1426 C CA . LEU A 1 190 ? 14.832 -9.981 -7.976 1.00 96.25 190 LEU A CA 1
ATOM 1427 C C . LEU A 1 190 ? 14.707 -11.086 -6.924 1.00 96.25 190 LEU A C 1
ATOM 1429 O O . LEU A 1 190 ? 15.207 -10.922 -5.809 1.00 96.25 190 LEU A O 1
ATOM 1433 N N . ASN A 1 191 ? 14.076 -12.200 -7.281 1.00 94.88 191 ASN A N 1
ATOM 1434 C CA . ASN A 1 191 ? 13.964 -13.354 -6.395 1.00 94.88 191 ASN A CA 1
ATOM 1435 C C . ASN A 1 191 ? 15.239 -14.224 -6.394 1.00 94.88 191 ASN A C 1
ATOM 1437 O O . ASN A 1 191 ? 16.178 -14.006 -7.167 1.00 94.88 191 ASN A O 1
ATOM 1441 N N . ASP A 1 192 ? 15.270 -15.239 -5.526 1.00 95.56 192 ASP A N 1
ATOM 1442 C CA . ASP A 1 192 ? 16.425 -16.136 -5.347 1.00 95.56 192 ASP A CA 1
ATOM 1443 C C . ASP A 1 192 ? 16.790 -16.942 -6.612 1.00 95.56 192 ASP A C 1
ATOM 1445 O O . ASP A 1 192 ? 17.934 -17.385 -6.758 1.00 95.56 192 ASP A O 1
ATOM 1449 N N . ASP A 1 193 ? 15.841 -17.110 -7.536 1.00 95.25 193 ASP A N 1
ATOM 1450 C CA . ASP A 1 193 ? 16.024 -17.811 -8.810 1.00 95.25 193 ASP A CA 1
ATOM 1451 C C . ASP A 1 193 ? 16.510 -16.882 -9.940 1.00 95.25 193 ASP A C 1
ATOM 1453 O O . ASP A 1 193 ? 16.754 -17.335 -11.062 1.00 95.25 193 ASP A O 1
ATOM 1457 N N . GLY A 1 194 ? 16.703 -15.590 -9.652 1.00 95.25 194 GLY A N 1
ATOM 1458 C CA . GLY A 1 194 ? 17.145 -14.595 -10.626 1.00 95.25 194 GLY A CA 1
ATOM 1459 C C . GLY A 1 194 ? 16.033 -14.118 -11.563 1.00 95.25 194 GLY A C 1
ATOM 1460 O O . GLY A 1 194 ? 16.329 -13.643 -12.657 1.00 95.25 194 GLY A O 1
ATOM 1461 N N . VAL A 1 195 ? 14.771 -14.256 -11.154 1.00 97.06 195 VAL A N 1
ATOM 1462 C CA . VAL A 1 195 ? 13.604 -13.754 -11.885 1.00 97.06 195 VAL A CA 1
ATOM 1463 C C . VAL A 1 195 ? 13.108 -12.482 -11.208 1.00 97.06 195 VAL A C 1
ATOM 1465 O O . VAL A 1 195 ? 12.991 -12.426 -9.984 1.00 97.06 195 VAL A O 1
ATOM 1468 N N . TYR A 1 196 ? 12.834 -11.449 -12.000 1.00 97.62 196 TYR A N 1
ATOM 1469 C CA . TYR A 1 196 ? 12.204 -10.237 -11.494 1.00 97.62 196 TYR A CA 1
ATOM 1470 C C . TYR A 1 196 ? 10.704 -10.468 -11.348 1.00 97.62 196 TYR A C 1
ATOM 1472 O O . TYR A 1 196 ? 10.039 -10.839 -12.314 1.00 97.62 196 TYR A O 1
ATOM 1480 N N . GLU A 1 197 ? 10.179 -10.241 -10.150 1.00 97.75 197 GLU A N 1
ATOM 1481 C CA . GLU A 1 197 ? 8.777 -10.455 -9.804 1.00 97.75 197 GLU A CA 1
ATOM 1482 C C . GLU A 1 197 ? 8.188 -9.255 -9.066 1.00 97.75 197 GLU A C 1
ATOM 1484 O O . GLU A 1 197 ? 8.904 -8.438 -8.478 1.00 97.75 197 GLU A O 1
ATOM 1489 N N . TYR A 1 198 ? 6.864 -9.157 -9.099 1.00 97.81 198 TYR A N 1
ATOM 1490 C CA . TYR A 1 198 ? 6.102 -8.159 -8.364 1.00 97.81 198 TYR A CA 1
ATOM 1491 C C . TYR A 1 198 ? 4.846 -8.791 -7.760 1.00 97.81 198 TYR A C 1
ATOM 1493 O O . TYR A 1 198 ? 4.315 -9.774 -8.284 1.00 97.81 198 TYR A O 1
ATOM 1501 N N . MET A 1 199 ? 4.343 -8.200 -6.673 1.00 97.31 199 MET A N 1
ATOM 1502 C CA . MET A 1 199 ? 3.064 -8.587 -6.079 1.00 97.31 199 MET A CA 1
ATOM 1503 C C . MET A 1 199 ? 2.301 -7.373 -5.541 1.00 97.31 199 MET A C 1
ATOM 1505 O O . MET A 1 199 ? 2.784 -6.666 -4.657 1.00 97.31 199 MET A O 1
ATOM 1509 N N . ALA A 1 200 ? 1.091 -7.168 -6.058 1.00 96.00 200 ALA A N 1
ATOM 1510 C CA . ALA A 1 200 ? 0.086 -6.251 -5.534 1.00 96.00 200 ALA A CA 1
ATOM 1511 C C . ALA A 1 200 ? -1.062 -7.082 -4.943 1.00 96.00 200 ALA A C 1
ATOM 1513 O O . ALA A 1 200 ? -1.894 -7.618 -5.672 1.00 96.00 200 ALA A O 1
ATOM 1514 N N . ALA A 1 201 ? -1.074 -7.218 -3.621 1.00 95.06 201 ALA A N 1
ATOM 1515 C CA . ALA A 1 201 ? -2.077 -8.000 -2.906 1.00 95.06 201 ALA A CA 1
ATOM 1516 C C . ALA A 1 201 ? -3.266 -7.139 -2.453 1.00 95.06 201 ALA A C 1
ATOM 1518 O O . ALA A 1 201 ? -3.197 -5.906 -2.468 1.00 95.06 201 ALA A O 1
ATOM 1519 N N . PHE A 1 202 ? -4.327 -7.801 -1.991 1.00 94.62 202 PHE A N 1
ATOM 1520 C CA . PHE A 1 202 ? -5.485 -7.162 -1.354 1.00 94.62 202 PHE A CA 1
ATOM 1521 C C . PHE A 1 202 ? -6.224 -6.161 -2.265 1.00 94.62 202 PHE A C 1
ATOM 1523 O O . PHE A 1 202 ? -6.697 -5.109 -1.828 1.00 94.62 202 PHE A O 1
ATOM 1530 N N . LEU A 1 203 ? -6.331 -6.468 -3.556 1.00 95.12 203 LEU A N 1
ATOM 1531 C CA . LEU A 1 203 ? -7.081 -5.660 -4.513 1.00 95.12 203 LEU A CA 1
ATOM 1532 C C . LEU A 1 203 ? -8.564 -6.035 -4.472 1.00 95.12 203 LEU A C 1
ATOM 1534 O O . LEU A 1 203 ? -8.925 -7.203 -4.354 1.00 95.12 203 LEU A O 1
ATOM 1538 N N . ALA A 1 204 ? -9.447 -5.043 -4.582 1.00 93.50 204 ALA A N 1
ATOM 1539 C CA . ALA A 1 204 ? -10.865 -5.329 -4.766 1.00 93.50 204 ALA A CA 1
ATOM 1540 C C . ALA A 1 204 ? -11.083 -6.006 -6.138 1.00 93.50 204 ALA A C 1
ATOM 1542 O O . ALA A 1 204 ? -10.361 -5.698 -7.086 1.00 93.50 204 ALA A O 1
ATOM 1543 N N . PRO A 1 205 ? -12.074 -6.899 -6.291 1.00 95.25 205 PRO A N 1
ATOM 1544 C CA . PRO A 1 205 ? -12.398 -7.469 -7.592 1.00 95.25 205 PRO A CA 1
ATOM 1545 C C . PRO A 1 205 ? -12.851 -6.379 -8.560 1.00 95.25 205 PRO A C 1
ATOM 1547 O O . PRO A 1 205 ? -13.672 -5.526 -8.212 1.00 95.25 205 PRO A O 1
ATOM 1550 N N . GLY A 1 206 ? -12.354 -6.423 -9.790 1.00 95.81 206 GLY A N 1
ATOM 1551 C CA . GLY A 1 206 ? -12.646 -5.397 -10.782 1.00 95.81 206 GLY A CA 1
ATOM 1552 C C . GLY A 1 206 ? -11.598 -5.311 -11.875 1.00 95.81 206 GLY A C 1
ATOM 1553 O O . GLY A 1 206 ? -10.614 -6.047 -11.879 1.00 95.81 206 GLY A O 1
ATOM 1554 N N . ASP A 1 207 ? -11.831 -4.401 -12.810 1.00 95.81 207 ASP A N 1
ATOM 1555 C CA . ASP A 1 207 ? -10.896 -4.115 -13.888 1.00 95.81 207 ASP A CA 1
ATOM 1556 C C . ASP A 1 207 ? -9.915 -3.017 -13.459 1.00 95.81 207 ASP A C 1
ATOM 1558 O O . ASP A 1 207 ? -10.298 -2.027 -12.827 1.00 95.81 207 ASP A O 1
ATOM 1562 N N . TYR A 1 208 ? -8.655 -3.181 -13.850 1.00 95.50 208 TYR A N 1
ATOM 1563 C CA . TYR A 1 208 ? -7.549 -2.277 -13.552 1.00 95.50 208 TYR A CA 1
ATOM 1564 C C . TYR A 1 208 ? -6.653 -2.097 -14.775 1.00 95.50 208 TYR A C 1
ATOM 1566 O O . TYR A 1 208 ? -6.648 -2.928 -15.688 1.00 95.50 208 TYR A O 1
ATOM 1574 N N . ILE A 1 209 ? -5.850 -1.035 -14.757 1.00 94.06 209 ILE A N 1
ATOM 1575 C CA . ILE A 1 209 ? -4.734 -0.848 -15.685 1.00 94.06 209 ILE A CA 1
ATOM 1576 C C . ILE A 1 209 ? -3.426 -1.038 -14.923 1.00 94.06 209 ILE A C 1
ATOM 1578 O O . ILE A 1 209 ? -3.254 -0.495 -13.837 1.00 94.06 209 ILE A O 1
ATOM 1582 N N . LEU A 1 210 ? -2.498 -1.800 -15.492 1.00 95.25 210 LEU A N 1
ATOM 1583 C CA . LEU A 1 210 ? -1.149 -1.970 -14.963 1.00 95.25 210 LEU A CA 1
ATOM 1584 C C . LEU A 1 210 ? -0.175 -1.146 -15.782 1.00 95.25 210 LEU A C 1
ATOM 1586 O O . LEU A 1 210 ? -0.096 -1.361 -16.987 1.00 95.25 210 LEU A O 1
ATOM 1590 N N . GLY A 1 211 ? 0.574 -0.259 -15.134 1.00 94.12 211 GLY A N 1
ATOM 1591 C CA . GLY A 1 211 ? 1.695 0.460 -15.726 1.00 94.12 211 GLY A CA 1
ATOM 1592 C C . GLY A 1 211 ? 3.018 -0.059 -15.176 1.00 94.12 211 GLY A C 1
ATOM 1593 O O . GLY A 1 211 ? 3.267 0.059 -13.980 1.00 94.12 211 GLY A O 1
ATOM 1594 N N . LEU A 1 212 ? 3.890 -0.609 -16.022 1.00 95.25 212 LEU A N 1
ATOM 1595 C CA . LEU A 1 212 ? 5.265 -0.922 -15.613 1.00 95.25 212 LEU A CA 1
ATOM 1596 C C . LEU A 1 212 ? 6.141 0.310 -15.815 1.00 95.25 212 LEU A C 1
ATOM 1598 O O . LEU A 1 212 ? 6.251 0.792 -16.940 1.00 95.25 212 LEU A O 1
ATOM 1602 N N . THR A 1 213 ? 6.815 0.773 -14.768 1.00 94.06 213 THR A N 1
ATOM 1603 C CA . THR A 1 213 ? 7.873 1.781 -14.879 1.00 94.06 213 THR A CA 1
ATOM 1604 C C . THR A 1 213 ? 9.208 1.213 -14.405 1.00 94.06 213 THR A C 1
ATOM 1606 O O . THR A 1 213 ? 9.267 0.476 -13.417 1.00 94.06 213 THR A O 1
ATOM 1609 N N . CYS A 1 214 ? 10.288 1.568 -15.106 1.00 94.62 214 CYS A N 1
ATOM 1610 C CA . CYS A 1 214 ? 11.663 1.310 -14.670 1.00 94.62 214 CYS A CA 1
ATOM 1611 C C . CYS A 1 214 ? 12.351 2.555 -14.090 1.00 94.62 214 CYS A C 1
ATOM 1613 O O . CYS A 1 214 ? 13.579 2.622 -14.031 1.00 94.62 214 CYS A O 1
ATOM 1615 N N . GLN A 1 215 ? 11.541 3.551 -13.717 1.00 93.31 215 GLN A N 1
ATOM 1616 C CA . GLN A 1 215 ? 11.972 4.843 -13.197 1.00 93.31 215 GLN A CA 1
ATOM 1617 C C . GLN A 1 215 ? 11.339 5.152 -11.831 1.00 93.31 215 GLN A C 1
ATOM 1619 O O . GLN A 1 215 ? 11.095 6.305 -11.488 1.00 93.31 215 GLN A O 1
ATOM 1624 N N . ALA A 1 216 ? 11.030 4.115 -11.047 1.00 92.12 216 ALA A N 1
ATOM 1625 C CA . ALA A 1 216 ? 10.185 4.225 -9.853 1.00 92.12 216 ALA A CA 1
ATOM 1626 C C . ALA A 1 216 ? 10.835 4.980 -8.674 1.00 92.12 216 ALA A C 1
ATOM 1628 O O . ALA A 1 216 ? 10.162 5.266 -7.683 1.00 92.12 216 ALA A O 1
ATOM 1629 N N . ASP A 1 217 ? 12.138 5.263 -8.750 1.00 89.44 217 ASP A N 1
ATOM 1630 C CA . ASP A 1 217 ? 12.904 6.077 -7.794 1.00 89.44 217 ASP A CA 1
ATOM 1631 C C . ASP A 1 217 ? 12.874 7.564 -8.147 1.00 89.44 217 ASP A C 1
ATOM 1633 O O . ASP A 1 217 ? 13.215 8.394 -7.304 1.00 89.44 217 ASP A O 1
ATOM 1637 N N . LEU A 1 218 ? 12.464 7.902 -9.373 1.00 88.44 218 LEU A N 1
ATOM 1638 C CA . LEU A 1 218 ? 12.228 9.287 -9.757 1.00 88.44 218 LEU A CA 1
ATOM 1639 C C . LEU A 1 218 ? 10.891 9.798 -9.223 1.00 88.44 218 LEU A C 1
ATOM 1641 O O . LEU A 1 218 ? 10.799 10.999 -9.010 1.00 88.44 218 LEU A O 1
ATOM 1645 N N . ASP A 1 219 ? 9.919 8.912 -8.971 1.00 85.81 219 ASP A N 1
ATOM 1646 C CA . ASP A 1 219 ? 8.609 9.233 -8.387 1.00 85.81 219 ASP A CA 1
ATOM 1647 C C . ASP A 1 219 ? 8.770 9.911 -7.012 1.00 85.81 219 ASP A C 1
ATOM 1649 O O . ASP A 1 219 ? 9.399 9.383 -6.087 1.00 85.81 219 ASP A O 1
ATOM 1653 N N . GLN A 1 220 ? 8.211 11.113 -6.902 1.00 79.81 220 GLN A N 1
ATOM 1654 C CA . GLN A 1 220 ? 8.296 11.990 -5.745 1.00 79.81 220 GLN A CA 1
ATOM 1655 C C . GLN A 1 220 ? 6.913 12.544 -5.472 1.00 79.81 220 GLN A C 1
ATOM 1657 O O . GLN A 1 220 ? 6.452 13.432 -6.163 1.00 79.81 220 GLN A O 1
ATOM 1662 N N . ASN A 1 221 ? 6.307 12.107 -4.377 1.00 76.81 221 ASN A N 1
ATOM 1663 C CA . ASN A 1 221 ? 4.939 12.479 -4.036 1.00 76.81 221 ASN A CA 1
ATOM 1664 C C . ASN A 1 221 ? 4.684 13.975 -3.753 1.00 76.81 221 ASN A C 1
ATOM 1666 O O . ASN A 1 221 ? 3.556 14.347 -3.437 1.00 76.81 221 ASN A O 1
ATOM 1670 N N . ASP A 1 222 ? 5.708 14.828 -3.746 1.00 73.12 222 ASP A N 1
ATOM 1671 C CA . ASP A 1 222 ? 5.596 16.274 -3.542 1.00 73.12 222 ASP A CA 1
ATOM 1672 C C . ASP A 1 222 ? 5.869 17.090 -4.814 1.00 73.12 222 ASP A C 1
ATOM 1674 O O . ASP A 1 222 ? 5.869 18.327 -4.756 1.00 73.12 222 ASP A O 1
ATOM 1678 N N . ILE A 1 223 ? 6.093 16.411 -5.939 1.00 70.31 223 ILE A N 1
ATOM 1679 C CA . ILE A 1 223 ? 6.311 16.970 -7.270 1.00 70.31 223 ILE A CA 1
ATOM 1680 C C . ILE A 1 223 ? 5.434 16.180 -8.253 1.00 70.31 223 ILE A C 1
ATOM 1682 O O . ILE A 1 223 ? 5.028 15.064 -7.962 1.00 70.31 223 ILE A O 1
ATOM 1686 N N . ASP A 1 224 ? 5.080 16.815 -9.363 1.00 68.88 224 ASP A N 1
ATOM 1687 C CA . ASP A 1 224 ? 4.402 16.166 -10.480 1.00 68.88 224 ASP A CA 1
ATOM 1688 C C . ASP A 1 224 ? 5.453 15.804 -11.547 1.00 68.88 224 ASP A C 1
ATOM 1690 O O . ASP A 1 224 ? 6.062 16.711 -12.135 1.00 68.88 224 ASP A O 1
ATOM 1694 N N . ASN A 1 225 ? 5.737 14.512 -11.755 1.00 70.56 225 ASN A N 1
ATOM 1695 C CA . ASN A 1 225 ? 6.909 14.042 -12.511 1.00 70.56 225 ASN A CA 1
ATOM 1696 C C . ASN A 1 225 ? 6.511 13.374 -13.831 1.00 70.56 225 ASN A C 1
ATOM 1698 O O . ASN A 1 225 ? 7.207 12.502 -14.361 1.00 70.56 225 ASN A O 1
ATOM 1702 N N . THR A 1 226 ? 5.402 13.810 -14.409 1.00 70.62 226 THR A N 1
ATOM 1703 C CA . THR A 1 226 ? 4.872 13.242 -15.649 1.00 70.62 226 THR A CA 1
ATOM 1704 C C . THR A 1 226 ? 5.729 13.585 -16.865 1.00 70.62 226 THR A C 1
ATOM 1706 O O . THR A 1 226 ? 6.506 14.546 -16.897 1.00 70.62 226 THR A O 1
ATOM 1709 N N . GLN A 1 227 ? 5.478 12.885 -17.977 1.00 61.34 227 GLN A N 1
ATOM 1710 C CA . GLN A 1 227 ? 6.022 13.253 -19.293 1.00 61.34 227 GLN A CA 1
ATOM 1711 C C . GLN A 1 227 ? 5.674 14.681 -19.749 1.00 61.34 227 GLN A C 1
ATOM 1713 O O . GLN A 1 227 ? 6.284 15.182 -20.700 1.00 61.34 227 GLN A O 1
ATOM 1718 N N . SER A 1 228 ? 4.693 15.335 -19.124 1.00 61.62 228 SER A N 1
ATOM 1719 C CA . SER A 1 228 ? 4.309 16.706 -19.444 1.00 61.62 228 SER A CA 1
ATOM 1720 C C . SER A 1 228 ? 5.095 17.768 -18.664 1.00 61.62 228 SER A C 1
ATOM 1722 O O . SER A 1 228 ? 5.075 18.935 -19.084 1.00 61.62 228 SER A O 1
ATOM 1724 N N . ASP A 1 229 ? 5.865 17.398 -17.627 1.00 65.00 229 ASP A N 1
ATOM 1725 C CA . ASP A 1 229 ? 6.712 18.362 -16.923 1.00 65.00 229 ASP A CA 1
ATOM 1726 C C . ASP A 1 229 ? 7.929 18.771 -17.767 1.00 65.00 229 ASP A C 1
ATOM 1728 O O . ASP A 1 229 ? 8.997 18.156 -17.813 1.00 65.00 229 ASP A O 1
ATOM 1732 N N . THR A 1 230 ? 7.769 19.901 -18.448 1.00 62.09 230 THR A N 1
ATOM 1733 C CA . THR A 1 230 ? 8.832 20.513 -19.253 1.00 62.09 230 THR A CA 1
ATOM 1734 C C . THR A 1 230 ? 9.924 21.203 -18.428 1.00 62.09 230 THR A C 1
ATOM 1736 O O . THR A 1 230 ? 10.934 21.619 -19.005 1.00 62.09 230 THR A O 1
ATOM 1739 N N . ASN A 1 231 ? 9.746 21.358 -17.110 1.00 65.19 231 ASN A N 1
ATOM 1740 C CA . ASN A 1 231 ? 10.695 22.058 -16.243 1.00 65.19 231 ASN A CA 1
ATOM 1741 C C . ASN A 1 231 ? 11.725 21.118 -15.598 1.00 65.19 231 ASN A C 1
ATOM 1743 O O . ASN A 1 231 ? 12.842 21.578 -15.335 1.00 65.19 231 ASN A O 1
ATOM 1747 N N . ALA A 1 232 ? 11.402 19.834 -15.406 1.00 65.12 232 ALA A N 1
ATOM 1748 C CA . ALA A 1 232 ? 12.321 18.809 -14.904 1.00 65.12 232 ALA A CA 1
ATOM 1749 C C . ALA A 1 232 ? 12.342 17.533 -15.782 1.00 65.12 232 ALA A C 1
ATOM 1751 O O . ALA A 1 232 ? 12.116 16.431 -15.289 1.00 65.12 232 ALA A O 1
ATOM 1752 N N . PRO A 1 233 ? 12.724 17.625 -17.073 1.00 60.75 233 PRO A N 1
ATOM 1753 C CA . PRO A 1 233 ? 12.660 16.497 -18.014 1.00 60.75 233 PRO A CA 1
ATOM 1754 C C . PRO A 1 233 ? 13.554 15.295 -17.649 1.00 60.75 233 PRO A C 1
ATOM 1756 O O . PRO A 1 233 ? 13.413 14.228 -18.236 1.00 60.75 233 PRO A O 1
ATOM 1759 N N . GLU A 1 234 ? 14.499 15.461 -16.719 1.00 62.94 234 GLU A N 1
ATOM 1760 C CA . GLU A 1 234 ? 15.368 14.386 -16.212 1.00 62.94 234 GLU A CA 1
ATOM 1761 C C . GLU A 1 234 ? 14.749 13.613 -15.031 1.00 62.94 234 GLU A C 1
ATOM 1763 O O . GLU A 1 234 ? 15.330 12.624 -14.596 1.00 62.94 234 GLU A O 1
ATOM 1768 N N . GLN A 1 235 ? 13.601 14.055 -14.504 1.00 70.00 235 GLN A N 1
ATOM 1769 C CA . GLN A 1 235 ? 12.898 13.431 -13.374 1.00 70.00 235 GLN A CA 1
ATOM 1770 C C . GLN A 1 235 ? 11.588 12.760 -13.793 1.00 70.00 235 GLN A C 1
ATOM 1772 O O . GLN A 1 235 ? 10.801 12.376 -12.943 1.00 70.00 235 GLN A O 1
ATOM 1777 N N . VAL A 1 236 ? 11.375 12.594 -15.098 1.00 74.75 236 VAL A N 1
ATOM 1778 C CA . VAL A 1 236 ? 10.124 12.072 -15.639 1.00 74.75 236 VAL A CA 1
ATOM 1779 C C . VAL A 1 236 ? 9.966 10.584 -15.345 1.00 74.75 236 VAL A C 1
ATOM 1781 O O . VAL A 1 236 ? 10.817 9.781 -15.740 1.00 74.75 236 VAL A O 1
ATOM 1784 N N . VAL A 1 237 ? 8.838 10.215 -14.746 1.00 83.19 237 VAL A N 1
ATOM 1785 C CA . VAL A 1 237 ? 8.377 8.832 -14.656 1.00 83.19 237 VAL A CA 1
ATOM 1786 C C . VAL A 1 237 ? 7.606 8.501 -15.929 1.00 83.19 237 VAL A C 1
ATOM 1788 O O . VAL A 1 237 ? 6.648 9.168 -16.317 1.00 83.19 237 VAL A O 1
ATOM 1791 N N . SER A 1 238 ? 8.046 7.455 -16.623 1.00 85.56 238 SER A N 1
ATOM 1792 C CA . SER A 1 238 ? 7.349 6.930 -17.793 1.00 85.56 238 SER A CA 1
ATOM 1793 C C . SER A 1 238 ? 6.947 5.473 -17.600 1.00 85.56 238 SER A C 1
ATOM 1795 O O . SER A 1 238 ? 7.612 4.706 -16.894 1.00 85.56 238 SER A O 1
ATOM 1797 N N . PHE A 1 239 ? 5.850 5.090 -18.252 1.00 87.81 239 PHE A N 1
ATOM 1798 C CA . PHE A 1 239 ? 5.356 3.720 -18.262 1.00 87.81 239 PHE A CA 1
ATOM 1799 C C . PHE A 1 239 ? 5.761 3.032 -19.562 1.00 87.81 239 PHE A C 1
ATOM 1801 O O . PHE A 1 239 ? 5.391 3.453 -20.657 1.00 87.81 239 PHE A O 1
ATOM 1808 N N . VAL A 1 240 ? 6.525 1.950 -19.423 1.00 79.38 240 VAL A N 1
ATOM 1809 C CA . VAL A 1 240 ? 7.019 1.101 -20.512 1.00 79.38 240 VAL A CA 1
ATOM 1810 C C . VAL A 1 240 ? 5.851 0.476 -21.275 1.00 79.38 240 VAL A C 1
ATOM 1812 O O . VAL A 1 240 ? 5.880 0.363 -22.499 1.00 79.38 240 VAL A O 1
ATOM 1815 N N . THR A 1 241 ? 4.805 0.082 -20.549 1.00 77.75 241 THR A N 1
ATOM 1816 C CA . THR A 1 241 ? 3.558 -0.436 -21.111 1.00 77.75 241 THR A CA 1
ATOM 1817 C C . THR A 1 241 ? 2.411 -0.224 -20.130 1.00 77.75 241 THR A C 1
ATOM 1819 O O . THR A 1 241 ? 2.637 -0.183 -18.918 1.00 77.75 241 THR A O 1
ATOM 1822 N N . ALA A 1 242 ? 1.195 -0.112 -20.665 1.00 81.19 242 ALA A N 1
ATOM 1823 C CA . ALA A 1 242 ? -0.040 -0.031 -19.902 1.00 81.19 242 ALA A CA 1
ATOM 1824 C C . ALA A 1 242 ? -1.052 -1.058 -20.429 1.00 81.19 242 ALA A C 1
ATOM 1826 O O . ALA A 1 242 ? -1.357 -1.090 -21.625 1.00 81.19 242 ALA A O 1
ATOM 1827 N N . VAL A 1 243 ? -1.561 -1.919 -19.548 1.00 90.81 243 VAL A N 1
ATOM 1828 C CA . VAL A 1 243 ? -2.376 -3.086 -19.930 1.00 90.81 243 VAL A CA 1
ATOM 1829 C C . VAL A 1 243 ? -3.569 -3.277 -19.011 1.00 90.81 243 VAL A C 1
ATOM 1831 O O . VAL A 1 243 ? -3.488 -2.997 -17.823 1.00 90.81 243 VAL A O 1
ATOM 1834 N N . ASN A 1 244 ? -4.677 -3.780 -19.554 1.00 92.88 244 ASN A N 1
ATOM 1835 C CA . ASN A 1 244 ? -5.855 -4.089 -18.748 1.00 92.88 244 ASN A CA 1
ATOM 1836 C C . ASN A 1 244 ? -5.710 -5.457 -18.080 1.00 92.88 244 ASN A C 1
ATOM 1838 O O . ASN A 1 244 ? -5.329 -6.431 -18.734 1.00 92.88 244 ASN A O 1
ATOM 1842 N N . VAL A 1 245 ? -6.108 -5.536 -16.817 1.00 95.88 245 VAL A N 1
ATOM 1843 C CA . VAL A 1 245 ? -6.218 -6.778 -16.053 1.00 95.88 245 VAL A CA 1
ATOM 1844 C C . VAL A 1 245 ? -7.538 -6.789 -15.287 1.00 95.88 245 VAL A C 1
ATOM 1846 O O . VAL A 1 245 ? -8.052 -5.736 -14.918 1.00 95.88 245 VAL A O 1
ATOM 1849 N N . THR A 1 246 ? -8.082 -7.975 -15.032 1.00 97.31 246 THR A N 1
ATOM 1850 C CA . THR A 1 246 ? -9.264 -8.149 -14.182 1.00 97.31 246 THR A CA 1
ATOM 1851 C C . THR A 1 246 ? -8.858 -8.933 -12.947 1.00 97.31 246 THR A C 1
ATOM 1853 O O . THR A 1 246 ? -8.418 -10.074 -13.068 1.00 97.31 246 THR A O 1
ATOM 1856 N N . ILE A 1 247 ? -9.024 -8.330 -11.774 1.00 97.62 247 ILE A N 1
ATOM 1857 C CA . ILE A 1 247 ? -8.855 -8.994 -10.486 1.00 97.62 247 ILE A CA 1
ATOM 1858 C C . ILE A 1 247 ? -10.133 -9.751 -10.154 1.00 97.62 247 ILE A C 1
ATOM 1860 O O . ILE A 1 247 ? -11.236 -9.197 -10.196 1.00 97.62 247 ILE A O 1
ATOM 1864 N N . VAL A 1 248 ? -9.969 -11.025 -9.816 1.00 96.69 248 VAL A N 1
ATOM 1865 C CA . VAL A 1 248 ? -11.056 -11.919 -9.423 1.00 96.69 248 VAL A CA 1
ATOM 1866 C C . VAL A 1 248 ? -10.991 -12.159 -7.917 1.00 96.69 248 VAL A C 1
ATOM 1868 O O . VAL A 1 248 ? -9.921 -12.355 -7.348 1.00 96.69 248 VAL A O 1
ATOM 1871 N N . GLU A 1 249 ? -12.158 -12.126 -7.279 1.00 96.06 249 GLU A N 1
ATOM 1872 C CA . GLU A 1 249 ? -12.335 -12.429 -5.859 1.00 96.06 249 GLU A CA 1
ATOM 1873 C C . GLU A 1 249 ? -11.715 -13.782 -5.482 1.00 96.06 249 GLU A C 1
ATOM 1875 O O . GLU A 1 249 ? -12.000 -14.795 -6.121 1.00 96.06 249 GLU A O 1
ATOM 1880 N N . ASN A 1 250 ? -10.938 -13.804 -4.396 1.00 93.94 250 ASN A N 1
ATOM 1881 C CA . ASN A 1 250 ? -10.278 -14.983 -3.835 1.00 93.94 250 ASN A CA 1
ATOM 1882 C C . ASN A 1 250 ? -9.355 -15.723 -4.823 1.00 93.94 250 ASN A C 1
ATOM 1884 O O . ASN A 1 250 ? -9.089 -16.919 -4.659 1.00 93.94 250 ASN A O 1
ATOM 1888 N N . GLU A 1 251 ? -8.858 -15.026 -5.845 1.00 96.38 251 GLU A N 1
ATOM 1889 C CA . GLU A 1 251 ? -7.927 -15.566 -6.829 1.00 96.38 251 GLU A CA 1
ATOM 1890 C C . GLU A 1 251 ? -6.668 -14.703 -6.937 1.00 96.38 251 GLU A C 1
ATOM 1892 O O . GLU A 1 251 ? -6.684 -13.483 -6.768 1.00 96.38 251 GLU A O 1
ATOM 1897 N N . THR A 1 252 ? -5.560 -15.360 -7.272 1.00 97.69 252 THR A N 1
ATOM 1898 C CA . THR A 1 252 ? -4.333 -14.687 -7.685 1.00 97.69 252 THR A CA 1
ATOM 1899 C C . THR A 1 252 ? -4.333 -14.570 -9.202 1.00 97.69 252 THR A C 1
ATOM 1901 O O . THR A 1 252 ? -4.193 -15.561 -9.922 1.00 97.69 252 THR A O 1
ATOM 1904 N N . THR A 1 253 ? -4.477 -13.346 -9.685 1.00 98.31 253 THR A N 1
ATOM 1905 C CA . THR A 1 253 ? -4.342 -13.010 -11.098 1.00 98.31 253 THR A CA 1
ATOM 1906 C C . THR A 1 253 ? -2.862 -12.935 -11.452 1.00 98.31 253 THR A C 1
ATOM 1908 O O . THR A 1 253 ? -2.074 -12.339 -10.718 1.00 98.31 253 THR A O 1
ATOM 1911 N N . VAL A 1 254 ? -2.476 -13.543 -12.575 1.00 98.25 254 VAL A N 1
ATOM 1912 C CA . VAL A 1 254 ? -1.090 -13.533 -13.058 1.00 98.25 254 VAL A CA 1
ATOM 1913 C C . VAL A 1 254 ? -0.997 -12.716 -14.336 1.00 98.25 254 VAL A C 1
ATOM 1915 O O . VAL A 1 254 ? -1.755 -12.957 -15.279 1.00 98.25 254 VAL A O 1
ATOM 1918 N N . TYR A 1 255 ? -0.059 -11.774 -14.369 1.00 97.94 255 TYR A N 1
ATOM 1919 C CA . TYR A 1 255 ? 0.284 -11.030 -15.573 1.00 97.94 255 TYR A CA 1
ATOM 1920 C C . TYR A 1 255 ? 1.802 -10.868 -15.694 1.00 97.94 255 TYR A C 1
ATOM 1922 O O . TYR A 1 255 ? 2.433 -10.245 -14.849 1.00 97.94 255 TYR A O 1
ATOM 1930 N N . ASP A 1 256 ? 2.383 -11.406 -16.763 1.00 97.75 256 ASP A N 1
ATOM 1931 C CA . ASP A 1 256 ? 3.819 -11.314 -17.027 1.00 97.75 256 ASP A CA 1
ATOM 1932 C C . ASP A 1 256 ? 4.110 -10.200 -18.041 1.00 97.75 256 ASP A C 1
ATOM 1934 O O . ASP A 1 256 ? 3.490 -10.122 -19.108 1.00 97.75 256 ASP A O 1
ATOM 1938 N N . PHE A 1 257 ? 5.059 -9.326 -17.708 1.00 96.56 257 PHE A N 1
ATOM 1939 C CA . PHE A 1 257 ? 5.556 -8.292 -18.610 1.00 96.56 257 PHE A CA 1
ATOM 1940 C C . PHE A 1 257 ? 6.687 -8.859 -19.472 1.00 96.56 257 PHE A C 1
ATOM 1942 O O . PHE A 1 257 ? 7.818 -9.011 -19.012 1.00 96.56 257 PHE A O 1
ATOM 1949 N N . GLU A 1 258 ? 6.367 -9.140 -20.732 1.00 92.50 258 GLU A N 1
ATOM 1950 C CA . GLU A 1 258 ? 7.270 -9.708 -21.741 1.00 92.50 258 GLU A CA 1
ATOM 1951 C C . GLU A 1 258 ? 7.636 -8.672 -22.828 1.00 92.50 258 GLU A C 1
ATOM 1953 O O . GLU A 1 258 ? 7.011 -7.612 -22.913 1.00 92.50 258 GLU A O 1
ATOM 1958 N N . GLU A 1 259 ? 8.643 -8.983 -23.657 1.00 78.06 259 GLU A N 1
ATOM 1959 C CA . GLU A 1 259 ? 9.090 -8.161 -24.809 1.00 78.06 259 GLU A CA 1
ATOM 1960 C C . GLU A 1 259 ? 8.070 -8.089 -25.965 1.00 78.06 259 GLU A C 1
ATOM 1962 O O . GLU A 1 259 ? 7.468 -9.132 -26.323 1.00 78.06 259 GLU A O 1
#

Solvent-accessible surface area (backbone atoms only — not comparable to full-atom values): 15033 Å² total; per-residue (Å²): 60,41,30,37,69,92,68,55,70,48,80,74,86,74,81,92,77,90,79,66,70,81,75,31,55,64,68,41,80,78,88,85,78,76,95,74,92,72,78,58,45,52,29,46,27,41,32,47,81,51,64,20,47,82,90,29,83,72,26,63,46,77,44,98,88,73,51,71,38,22,23,22,29,86,60,18,82,80,62,26,55,71,43,72,60,65,52,71,36,54,80,94,57,85,77,52,76,43,78,47,73,44,59,72,75,12,61,43,75,58,87,93,55,87,39,36,35,47,54,83,43,70,46,80,38,54,58,85,48,15,11,28,38,34,35,40,44,44,64,68,72,50,68,37,94,85,44,55,96,33,34,27,40,31,37,24,61,55,91,53,52,77,91,27,61,41,57,54,57,64,63,63,95,85,67,68,87,70,48,46,56,47,79,48,73,14,62,49,42,73,46,98,86,73,47,35,31,36,33,43,46,73,35,68,53,44,59,27,29,40,30,39,22,23,27,52,69,50,55,41,40,85,45,77,41,38,85,79,37,82,86,52,69,91,38,43,37,55,62,83,47,60,46,81,48,66,34,43,58,75,34,76,34,78,56,69,49,74,136

Foldseek 3Di:
DWAAPVGDDDDDDDDDDDDDLVVCAQPRDDDDDDPDDDDFFKTFKDFAQAPQDAPDVSDWDQDPVRDTAGEHEVCRNPGGDMDRDMDGHHDVDDWDKDWDWAPQQFWADDPPGRHIYGRTDIDIFGLQFFFKEKEFEDPCLQPDPLFDDWKKKFKAAPVFDFQQEFFAADDDPPPPPGHTYGPHIWTFDQDPVRITMTMDTRHHFFKIKIFIWSLNVLRHHHDGQDCPPPPCNSSHTDGSGIDMDTGGTPYYHYDYHDD

Sequence (259 aa):
VVKHTDGVELEFTFEPRQIDLLALQGGGSELLLDDIEVLAGEYQSIRLMVNAERNTMDSYIELPDTNQISLFVPSGAQTGLKLNDSFTVLAGGSSDLIIDFDLRKSITNPRGQSDYFLKPRLRLIDNSVSGDLMGTVAESLITAEGCTESSSVYVFPAEVTVDGVDDIDIVDEGDDIGGADPITTATVSLNDDGVYEYMAAFLAPGDYILGLTCQADLDQNDIDNTQSDTNAPEQVVSFVTAVNVTIVENETTVYDFEE

Nearest PDB structures (foldseek):
  2ee9-assembly1_A  TM=5.927E-01  e=4.219E-01  Homo sapiens
  8d6k-assembly1_A  TM=5.725E-01  e=5.602E-01  Streptomyces coelicolor A3(2)
  7vzo-assembly1_B  TM=4.721E-01  e=4.219E-01  Scylla paramamosain
  6rzo-assembly1_A  TM=4.864E-01  e=5.602E-01  uncultured bacterium
  6rzo-assembly1_B  TM=4.858E-01  e=5.929E-01  uncultured bacterium

pLDDT: mean 88.04, std 10.27, range [46.81, 98.31]

Mean predicted aligned error: 6.1 Å

Secondary structure (DSSP, 8-state):
-EEETTS-EE----------SGGG-TT-------S----SEEEEEEEE-----TT-TTSEEEPTTS-EEEEE-TTHHHH-EEE---EEE-TT----EEEEE-HHHHEE--TT-SSEEE---EEEEETTS-EEEEEEE-HHHHSSTT--S--EEEEEETTS-GGGB-----PPTT---SSBPPSEEEE-EE-TTS-EEEEEEEEPSEEEEEEEES-TTT--TTS--STT-SS-TTS----SEEEEEEE-TT-EEE--B--